Protein AF-A0A8S3QQX6-F1 (afdb_monomer_lite)

pLDDT: mean 77.93, std 17.09, range [37.47, 98.0]

Secondary structure (DSSP, 8-state):
-HHHHHHHHHHHHHHHHHHHHHHHHHHHHHHHHHHHHHHHHHHHHHHHHHHHHHHHHHHHHHHHS-HHHHHHHHHHHHHHHHHHHHHHTT----HHHHHHHHHHHHHHHHHHHHHHHHHHHHHHHHHTT---PPPSSHHHHHHHHHHHHHHTTS-HHHHHHHHHHHHS--TT-HHHHHHHHHT---HHHHHHHHHHHHHHHHHHHHHHHHHHHHHSTTSTT----TT--HHHHHHGGGS--TTHHHHHHHHHHHHHHHH-TTS-HHHHHHHHHHHHHS-GGG---------TT-EEEEEETTEEEEEEEEEEEETTEEEEEEPEEPSSSTTEEE--SS--EEEEEGGGEEEE----EE-STTS-EEE----

Structure (mmCIF, N/CA/C/O backbone):
data_AF-A0A8S3QQX6-F1
#
_entry.id   AF-A0A8S3QQX6-F1
#
loop_
_atom_site.group_PDB
_atom_site.id
_atom_site.type_symbol
_atom_site.label_atom_id
_atom_site.label_alt_id
_atom_site.label_comp_id
_atom_site.label_asym_id
_atom_site.label_entity_id
_atom_site.label_seq_id
_atom_site.pdbx_PDB_ins_code
_atom_site.Cartn_x
_atom_site.Cartn_y
_atom_site.Cartn_z
_atom_site.occupancy
_atom_site.B_iso_or_equiv
_atom_site.auth_seq_id
_atom_site.auth_comp_id
_atom_site.auth_asym_id
_atom_site.auth_atom_id
_atom_site.pdbx_PDB_model_num
ATOM 1 N N . MET A 1 1 ? 40.130 -27.602 -65.485 1.00 66.94 1 MET A N 1
ATOM 2 C CA . MET A 1 1 ? 39.856 -28.419 -64.279 1.00 66.94 1 MET A CA 1
ATOM 3 C C . MET A 1 1 ? 39.619 -27.567 -63.025 1.00 66.94 1 MET A C 1
ATOM 5 O O . MET A 1 1 ? 39.097 -28.090 -62.047 1.00 66.94 1 MET A O 1
ATOM 9 N N . ASP A 1 2 ? 39.895 -26.259 -63.052 1.00 82.50 2 ASP A N 1
ATOM 10 C CA . ASP A 1 2 ? 39.912 -25.410 -61.847 1.00 82.50 2 ASP A CA 1
ATOM 11 C C . ASP A 1 2 ? 38.542 -25.137 -61.206 1.00 82.50 2 ASP A C 1
ATOM 13 O O . ASP A 1 2 ? 38.435 -25.141 -59.982 1.00 82.50 2 ASP A O 1
ATOM 17 N N . LYS A 1 3 ? 37.458 -25.053 -61.994 1.00 88.31 3 LYS A N 1
ATOM 18 C CA . LYS A 1 3 ? 36.091 -24.850 -61.462 1.00 88.31 3 LYS A CA 1
ATOM 19 C C . LYS A 1 3 ? 35.611 -25.956 -60.508 1.00 88.31 3 LYS A C 1
ATOM 21 O O . LYS A 1 3 ? 34.763 -25.704 -59.657 1.00 88.31 3 LYS A O 1
ATOM 26 N N . LYS A 1 4 ? 36.112 -27.192 -60.642 1.00 90.25 4 LYS A N 1
ATOM 27 C CA . LYS A 1 4 ? 35.716 -28.308 -59.759 1.00 90.25 4 LYS A CA 1
ATOM 28 C C . LYS A 1 4 ? 36.396 -28.201 -58.389 1.00 90.25 4 LYS A C 1
ATOM 30 O O . LYS A 1 4 ? 35.753 -28.444 -57.374 1.00 90.25 4 LYS A O 1
ATOM 35 N N . LYS A 1 5 ? 37.657 -27.757 -58.374 1.00 91.56 5 LYS A N 1
ATOM 36 C CA . LYS A 1 5 ? 38.467 -27.563 -57.163 1.00 91.56 5 LYS A CA 1
ATOM 37 C C . LYS A 1 5 ? 37.987 -26.366 -56.333 1.00 91.56 5 LYS A C 1
ATOM 39 O O . LYS A 1 5 ? 38.051 -26.395 -55.109 1.00 91.56 5 LYS A O 1
ATOM 44 N N . GLU A 1 6 ? 37.466 -25.332 -56.990 1.00 91.62 6 GLU A N 1
ATOM 45 C CA . GLU A 1 6 ? 36.859 -24.171 -56.328 1.00 91.62 6 GLU A CA 1
ATOM 46 C C . GLU A 1 6 ? 35.530 -24.525 -55.639 1.00 91.62 6 GLU A C 1
ATOM 48 O O . GLU A 1 6 ? 35.340 -24.198 -54.469 1.00 91.62 6 GLU A O 1
ATOM 53 N N . ARG A 1 7 ? 34.670 -25.314 -56.303 1.00 91.62 7 ARG A N 1
ATOM 54 C CA . ARG A 1 7 ? 33.419 -25.825 -55.712 1.00 91.62 7 ARG A CA 1
ATOM 55 C C . ARG A 1 7 ? 33.637 -26.745 -54.508 1.00 91.62 7 ARG A C 1
ATOM 57 O O . ARG A 1 7 ? 32.820 -26.749 -53.593 1.00 91.62 7 ARG A O 1
ATOM 64 N N . GLU A 1 8 ? 34.705 -27.541 -54.492 1.00 93.44 8 GLU A N 1
ATOM 65 C CA . GLU A 1 8 ? 35.043 -28.371 -53.325 1.00 93.44 8 GLU A CA 1
ATOM 66 C C . GLU A 1 8 ? 35.494 -27.523 -52.131 1.00 93.44 8 GLU A C 1
ATOM 68 O O . GLU A 1 8 ? 35.025 -27.756 -51.018 1.00 93.44 8 GLU A O 1
ATOM 73 N N . ARG A 1 9 ? 36.309 -26.485 -52.365 1.00 91.88 9 ARG A N 1
ATOM 74 C CA . ARG A 1 9 ? 36.731 -25.542 -51.314 1.00 91.88 9 ARG A CA 1
ATOM 75 C C . ARG A 1 9 ? 35.562 -24.764 -50.714 1.00 91.88 9 ARG A C 1
ATOM 77 O O . ARG A 1 9 ? 35.560 -24.485 -49.520 1.00 91.88 9 ARG A O 1
ATOM 84 N N . GLU A 1 10 ? 34.573 -24.404 -51.525 1.00 94.56 10 GLU A N 1
ATOM 85 C CA . GLU A 1 10 ? 33.381 -23.696 -51.051 1.00 94.56 10 GLU A CA 1
ATOM 86 C C . GLU A 1 10 ? 32.506 -24.590 -50.158 1.00 94.56 10 GLU A C 1
ATOM 88 O O . GLU A 1 10 ? 32.116 -24.174 -49.068 1.00 94.56 10 GLU A O 1
ATOM 93 N N . ARG A 1 11 ? 32.313 -25.859 -50.547 1.00 92.81 11 ARG A N 1
ATOM 94 C CA . ARG A 1 11 ? 31.603 -26.860 -49.728 1.00 92.81 11 ARG A CA 1
ATOM 95 C C . ARG A 1 11 ? 32.309 -27.162 -48.408 1.00 92.81 11 ARG A C 1
ATOM 97 O O . ARG A 1 11 ? 31.651 -27.432 -47.408 1.00 92.81 11 ARG A O 1
ATOM 104 N N . GLU A 1 12 ? 33.637 -27.149 -48.394 1.00 95.12 12 GLU A N 1
ATOM 105 C CA . GLU A 1 12 ? 34.415 -27.371 -47.173 1.00 95.12 12 GLU A CA 1
ATOM 106 C C . GLU A 1 12 ? 34.266 -26.200 -46.191 1.00 95.12 12 GLU A C 1
ATOM 108 O O . GLU A 1 12 ? 33.992 -26.423 -45.012 1.00 95.12 12 GLU A O 1
ATOM 113 N N . ARG A 1 13 ? 34.302 -24.956 -46.694 1.00 92.56 13 ARG A N 1
ATOM 114 C CA . ARG A 1 13 ? 34.027 -23.747 -45.895 1.00 92.56 13 ARG A CA 1
ATOM 115 C C . ARG A 1 13 ? 32.604 -23.713 -45.346 1.00 92.56 13 ARG A C 1
ATOM 117 O O . ARG A 1 13 ? 32.386 -23.243 -44.233 1.00 92.56 13 ARG A O 1
ATOM 124 N N . GLU A 1 14 ? 31.627 -24.187 -46.113 1.00 95.69 14 GLU A N 1
ATOM 125 C CA . GLU A 1 14 ? 30.233 -24.239 -45.668 1.00 95.69 14 GLU A CA 1
ATOM 126 C C . GLU A 1 14 ? 30.041 -25.253 -44.530 1.00 95.69 14 GLU A C 1
ATOM 128 O O . GLU A 1 14 ? 29.444 -24.918 -43.507 1.00 95.69 14 GLU A O 1
ATOM 133 N N . ARG A 1 15 ? 30.661 -26.438 -44.637 1.00 93.31 15 ARG A N 1
ATOM 134 C CA . ARG A 1 15 ? 30.684 -27.443 -43.557 1.00 93.31 15 ARG A CA 1
ATOM 135 C C . ARG A 1 15 ? 31.392 -26.943 -42.300 1.00 93.31 15 ARG A C 1
ATOM 137 O O . ARG A 1 15 ? 30.994 -27.295 -41.192 1.00 93.31 15 ARG A O 1
ATOM 144 N N . GLU A 1 16 ? 32.448 -26.150 -42.450 1.00 95.62 16 GLU A N 1
ATOM 145 C CA . GLU A 1 16 ? 33.164 -25.569 -41.314 1.00 95.62 16 GLU A CA 1
ATOM 146 C C . GLU A 1 16 ? 32.305 -24.529 -40.579 1.00 95.62 16 GLU A C 1
ATOM 148 O O . GLU A 1 16 ? 32.177 -24.598 -39.356 1.00 95.62 16 GLU A O 1
ATOM 153 N N . ARG A 1 17 ? 31.606 -23.659 -41.323 1.00 93.19 17 ARG A N 1
ATOM 154 C CA . ARG A 1 17 ? 30.635 -22.702 -40.758 1.00 93.19 17 ARG A CA 1
ATOM 155 C C . ARG A 1 17 ? 29.462 -23.392 -40.066 1.00 93.19 17 ARG A C 1
ATOM 157 O O . ARG A 1 17 ? 28.972 -22.901 -39.053 1.00 93.19 17 ARG A O 1
ATOM 164 N N . GLU A 1 18 ? 28.988 -24.512 -40.605 1.00 96.25 18 GLU A N 1
ATOM 165 C CA . GLU A 1 18 ? 27.893 -25.274 -40.001 1.00 96.25 18 GLU A CA 1
ATOM 166 C C . GLU A 1 18 ? 28.316 -25.905 -38.665 1.00 96.25 18 GLU A C 1
ATOM 168 O O . GLU A 1 18 ? 27.610 -25.754 -37.668 1.00 96.25 18 GLU A O 1
ATOM 173 N N . ARG A 1 19 ? 29.523 -26.488 -38.605 1.00 93.94 19 ARG A N 1
ATOM 174 C CA . ARG A 1 19 ? 30.115 -27.002 -37.355 1.00 93.94 19 ARG A CA 1
ATOM 175 C C . ARG A 1 19 ? 30.343 -25.906 -36.317 1.00 93.94 19 ARG A C 1
ATOM 177 O O . ARG A 1 19 ? 30.205 -26.156 -35.122 1.00 93.94 19 ARG A O 1
ATOM 184 N N . GLU A 1 20 ? 30.710 -24.703 -36.746 1.00 96.44 20 GLU A N 1
ATOM 185 C CA . GLU A 1 20 ? 30.904 -23.568 -35.842 1.00 96.44 20 GLU A CA 1
ATOM 186 C C . GLU A 1 20 ? 29.576 -23.095 -35.233 1.00 96.44 20 GLU A C 1
ATOM 188 O O . GLU A 1 20 ? 29.482 -22.947 -34.014 1.00 96.44 20 GLU A O 1
ATOM 193 N N . ARG A 1 21 ? 28.517 -22.987 -36.049 1.00 93.81 21 ARG A N 1
ATOM 194 C CA . ARG A 1 21 ? 27.156 -22.674 -35.573 1.00 93.81 21 ARG A CA 1
ATOM 195 C C . ARG A 1 21 ? 26.612 -23.733 -34.618 1.00 93.81 21 ARG A C 1
ATOM 197 O O . ARG A 1 21 ? 25.901 -23.401 -33.672 1.00 93.81 21 ARG A O 1
ATOM 204 N N . GLU A 1 22 ? 26.920 -25.005 -34.854 1.00 96.81 22 GLU A N 1
ATOM 205 C CA . GLU A 1 22 ? 26.487 -26.095 -33.976 1.00 96.81 22 GLU A CA 1
ATOM 206 C C . GLU A 1 22 ? 27.173 -26.022 -32.603 1.00 96.81 22 GLU A C 1
ATOM 208 O O . GLU A 1 22 ? 26.495 -26.087 -31.576 1.00 96.81 22 GLU A O 1
ATOM 213 N N . ARG A 1 23 ? 28.487 -25.749 -32.573 1.00 94.38 23 ARG A N 1
ATOM 214 C CA . ARG A 1 23 ? 29.240 -25.509 -31.327 1.00 94.38 23 ARG A CA 1
ATOM 215 C C . ARG A 1 23 ? 28.740 -24.283 -30.565 1.00 94.38 23 ARG A C 1
ATOM 217 O O . ARG A 1 23 ? 28.751 -24.278 -29.337 1.00 94.38 23 ARG A O 1
ATOM 224 N N . GLU A 1 24 ? 28.323 -23.235 -31.269 1.00 96.81 24 GLU A N 1
ATOM 225 C CA . GLU A 1 24 ? 27.783 -22.030 -30.639 1.00 96.81 24 GLU A CA 1
ATOM 226 C C . GLU A 1 24 ? 26.423 -22.296 -29.975 1.00 96.81 24 GLU A C 1
ATOM 228 O O . GLU A 1 24 ? 26.236 -21.949 -28.808 1.00 96.81 24 GLU A O 1
ATOM 233 N N . ARG A 1 25 ? 25.525 -23.024 -30.656 1.00 94.25 25 ARG A N 1
ATOM 234 C CA . ARG A 1 25 ? 24.239 -23.468 -30.084 1.00 94.25 25 ARG A CA 1
ATOM 235 C C . ARG A 1 25 ? 24.420 -24.380 -28.873 1.00 94.25 25 ARG A C 1
ATOM 237 O O . ARG A 1 25 ? 23.628 -24.325 -27.935 1.00 94.25 25 ARG A O 1
ATOM 244 N N . GLU A 1 26 ? 25.441 -25.232 -28.880 1.00 96.88 26 GLU A N 1
ATOM 245 C CA . GLU A 1 26 ? 25.736 -26.113 -27.749 1.00 96.88 26 GLU A CA 1
ATOM 246 C C . GLU A 1 26 ? 26.207 -25.319 -26.519 1.00 96.88 26 GLU A C 1
ATOM 248 O O . GLU A 1 26 ? 25.689 -25.529 -25.421 1.00 96.88 26 GLU A O 1
ATOM 253 N N . ARG A 1 27 ? 27.081 -24.320 -26.715 1.00 94.44 27 ARG A N 1
ATOM 254 C CA . ARG A 1 27 ? 27.507 -23.391 -25.650 1.00 94.44 27 ARG A CA 1
ATOM 255 C C . ARG A 1 27 ? 26.351 -22.563 -25.093 1.00 94.44 27 ARG A C 1
ATOM 257 O O . ARG A 1 27 ? 26.332 -22.261 -23.902 1.00 94.44 27 ARG A O 1
ATOM 264 N N . GLU A 1 28 ? 25.397 -22.171 -25.932 1.00 96.88 28 GLU A N 1
ATOM 265 C CA . GLU A 1 28 ? 24.220 -21.419 -25.493 1.00 96.88 28 GLU A CA 1
ATOM 266 C C . GLU A 1 28 ? 23.296 -22.275 -24.613 1.00 96.88 28 GLU A C 1
ATOM 268 O O . GLU A 1 28 ? 22.929 -21.850 -23.516 1.00 96.88 28 GLU A O 1
ATOM 273 N N . ARG A 1 29 ? 23.036 -23.528 -25.014 1.00 94.56 29 ARG A N 1
ATOM 274 C CA . ARG A 1 29 ? 22.276 -24.498 -24.201 1.00 94.56 29 ARG A CA 1
ATOM 275 C C . ARG A 1 29 ? 22.951 -24.800 -22.864 1.00 94.56 29 ARG A C 1
ATOM 277 O O . ARG A 1 29 ? 22.269 -25.005 -21.861 1.00 94.56 29 ARG A O 1
ATOM 284 N N . GLU A 1 30 ? 24.281 -24.844 -22.831 1.00 97.06 30 GLU A N 1
ATOM 285 C CA . GLU A 1 30 ? 25.031 -25.052 -21.591 1.00 97.06 30 GLU A CA 1
ATOM 286 C C . GLU A 1 30 ? 24.880 -23.858 -20.632 1.00 97.06 30 GLU A C 1
ATOM 288 O O . GLU A 1 30 ? 24.595 -24.052 -19.449 1.00 97.06 30 GLU A O 1
ATOM 293 N N . ARG A 1 31 ? 24.939 -22.622 -21.153 1.00 94.88 31 ARG A N 1
ATOM 294 C CA . ARG A 1 31 ? 24.691 -21.395 -20.370 1.00 94.88 31 ARG A CA 1
ATOM 295 C C . ARG A 1 31 ? 23.264 -21.315 -19.829 1.00 94.88 31 ARG A C 1
ATOM 297 O O . ARG A 1 31 ? 23.070 -20.833 -18.714 1.00 94.88 31 ARG A O 1
ATOM 304 N N . GLU A 1 32 ? 22.265 -21.761 -20.589 1.00 96.56 32 GLU A N 1
ATOM 305 C CA . GLU A 1 32 ? 20.878 -21.816 -20.107 1.00 96.56 32 GLU A CA 1
ATOM 306 C C . GLU A 1 32 ? 20.710 -22.821 -18.964 1.00 96.56 32 GLU A C 1
ATOM 308 O O . GLU A 1 32 ? 20.153 -22.469 -17.923 1.00 96.56 32 GLU A O 1
ATOM 313 N N . ARG A 1 33 ? 21.272 -24.031 -19.096 1.00 95.44 33 ARG A N 1
ATOM 314 C CA . ARG A 1 33 ? 21.245 -25.048 -18.027 1.00 95.44 33 ARG A CA 1
ATOM 315 C C . ARG A 1 33 ? 21.938 -24.570 -16.753 1.00 95.44 33 ARG A C 1
ATOM 317 O O . ARG A 1 33 ? 21.484 -24.873 -15.649 1.00 95.44 33 ARG A O 1
ATOM 324 N N . GLU A 1 34 ? 23.031 -23.820 -16.886 1.00 97.00 34 GLU A N 1
ATOM 325 C CA . GLU A 1 34 ? 23.736 -23.243 -15.739 1.00 97.00 34 GLU A CA 1
ATOM 326 C C . GLU A 1 34 ? 22.898 -22.163 -15.033 1.00 97.00 34 GLU A C 1
ATOM 328 O O . GLU A 1 34 ? 22.808 -22.160 -13.801 1.00 97.00 34 GLU A O 1
ATOM 333 N N . LYS A 1 35 ? 22.219 -21.289 -15.793 1.00 95.31 35 LYS A N 1
ATOM 334 C CA . LYS A 1 35 ? 21.292 -20.288 -15.237 1.00 95.31 35 LYS A CA 1
ATOM 335 C C . LYS A 1 35 ? 20.126 -20.943 -14.498 1.00 95.31 35 LYS A C 1
ATOM 337 O O . LYS A 1 35 ? 19.858 -20.562 -13.360 1.00 95.31 35 LYS A O 1
ATOM 342 N N . GLU A 1 36 ? 19.500 -21.955 -15.096 1.00 96.88 36 GLU A N 1
ATOM 343 C CA . GLU A 1 36 ? 18.383 -22.689 -14.487 1.00 96.88 36 GLU A CA 1
ATOM 344 C C . GLU A 1 36 ? 18.812 -23.385 -13.184 1.00 96.88 36 GLU A C 1
ATOM 346 O O . GLU A 1 36 ? 18.120 -23.314 -12.166 1.00 96.88 36 GLU A O 1
ATOM 351 N N . LYS A 1 37 ? 19.996 -24.015 -13.171 1.00 96.62 37 LYS A N 1
ATOM 352 C CA . LYS A 1 37 ? 20.538 -24.653 -11.963 1.00 96.62 37 LYS A CA 1
ATOM 353 C C . LYS A 1 37 ? 20.773 -23.636 -10.843 1.00 96.62 37 LYS A C 1
ATOM 355 O O . LYS A 1 37 ? 20.417 -23.910 -9.698 1.00 96.62 37 LYS A O 1
ATOM 360 N N . LYS A 1 38 ? 21.325 -22.464 -11.172 1.00 96.19 38 LYS A N 1
ATOM 361 C CA . LYS A 1 38 ? 21.572 -21.379 -10.210 1.00 96.19 38 LYS A CA 1
ATOM 362 C C . LYS A 1 38 ? 20.276 -20.775 -9.666 1.00 96.19 38 LYS A C 1
ATOM 364 O O . LYS A 1 38 ? 20.220 -20.388 -8.502 1.00 96.19 38 LYS A O 1
ATOM 369 N N . GLU A 1 39 ? 19.237 -20.690 -10.489 1.00 95.25 39 GLU A N 1
ATOM 370 C CA . GLU A 1 39 ? 17.924 -20.199 -10.068 1.00 95.25 39 GLU A CA 1
ATOM 371 C C . GLU A 1 39 ? 17.230 -21.175 -9.111 1.00 95.25 39 GLU A C 1
ATOM 373 O O . GLU A 1 39 ? 16.802 -20.762 -8.032 1.00 95.25 39 GLU A O 1
ATOM 378 N N . ARG A 1 40 ? 17.247 -22.478 -9.421 1.00 95.00 40 ARG A N 1
ATOM 379 C CA . ARG A 1 40 ? 16.744 -23.526 -8.514 1.00 95.00 40 ARG A CA 1
ATOM 380 C C . ARG A 1 40 ? 17.489 -23.575 -7.184 1.00 95.00 40 ARG A C 1
ATOM 382 O O . ARG A 1 40 ? 16.896 -23.868 -6.150 1.00 95.00 40 ARG A O 1
ATOM 389 N N . GLU A 1 41 ? 18.795 -23.321 -7.189 1.00 95.94 41 GLU A N 1
ATOM 390 C CA . GLU A 1 41 ? 19.587 -23.294 -5.957 1.00 95.94 41 GLU A CA 1
ATOM 391 C C . GLU A 1 41 ? 19.204 -22.107 -5.062 1.00 95.94 41 GLU A C 1
ATOM 393 O O . GLU A 1 41 ? 18.984 -22.297 -3.866 1.00 95.94 41 GLU A O 1
ATOM 398 N N . ARG A 1 42 ? 18.995 -20.920 -5.650 1.00 92.62 42 ARG A N 1
ATOM 399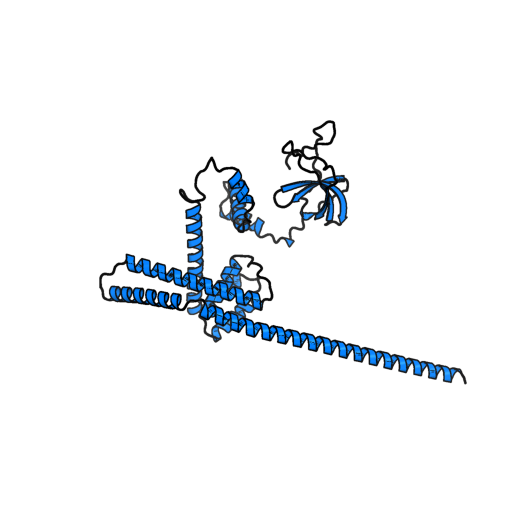 C CA . ARG A 1 42 ? 18.470 -19.742 -4.935 1.00 92.62 42 ARG A CA 1
ATOM 400 C C . ARG A 1 42 ? 17.064 -19.966 -4.390 1.00 92.62 42 ARG A C 1
ATOM 402 O O . ARG A 1 42 ? 16.739 -19.480 -3.314 1.00 92.62 42 ARG A O 1
ATOM 409 N N . GLU A 1 43 ? 16.216 -20.677 -5.124 1.00 92.25 43 GLU A N 1
ATOM 410 C CA . GLU A 1 43 ? 14.864 -20.999 -4.669 1.00 92.25 43 GLU A CA 1
ATOM 411 C C . GLU A 1 43 ? 14.884 -21.919 -3.440 1.00 92.25 43 GLU A C 1
ATOM 413 O O . GLU A 1 43 ? 14.233 -21.618 -2.441 1.00 92.25 43 GLU A O 1
ATOM 418 N N . ARG A 1 44 ? 15.722 -22.964 -3.458 1.00 92.88 44 ARG A N 1
ATOM 419 C CA . ARG A 1 44 ? 15.933 -23.845 -2.295 1.00 92.88 44 ARG A CA 1
ATOM 420 C C . ARG A 1 44 ? 16.517 -23.105 -1.094 1.00 92.88 44 ARG A C 1
ATOM 422 O O . ARG A 1 44 ? 16.207 -23.447 0.044 1.00 92.88 44 ARG A O 1
ATOM 429 N N . GLU A 1 45 ? 17.379 -22.119 -1.323 1.00 92.62 45 GLU A N 1
ATOM 430 C CA . GLU A 1 45 ? 17.926 -21.280 -0.255 1.00 92.62 45 GLU A CA 1
ATOM 431 C C . GLU A 1 45 ? 16.826 -20.437 0.406 1.00 92.62 45 GLU A C 1
ATOM 433 O O . GLU A 1 45 ? 16.670 -20.497 1.625 1.00 92.62 45 GLU A O 1
ATOM 438 N N . ARG A 1 46 ? 15.969 -19.778 -0.389 1.00 87.12 46 ARG A N 1
ATOM 439 C CA . ARG A 1 46 ? 14.790 -19.057 0.126 1.00 87.12 46 ARG A CA 1
ATOM 440 C C . ARG A 1 46 ? 13.832 -19.979 0.877 1.00 87.12 46 ARG A C 1
ATOM 442 O O . ARG A 1 46 ? 13.247 -19.575 1.875 1.00 87.12 46 ARG A O 1
ATOM 449 N N . GLU A 1 47 ? 13.643 -21.210 0.409 1.00 86.94 47 GLU A N 1
ATOM 450 C CA . GLU A 1 47 ? 12.789 -22.190 1.086 1.00 86.94 47 GLU A CA 1
ATOM 451 C C . GLU A 1 47 ? 13.354 -22.573 2.463 1.00 86.94 47 GLU A C 1
ATOM 453 O O . GLU A 1 47 ? 12.625 -22.581 3.457 1.00 86.94 47 GLU A O 1
ATOM 458 N N . ARG A 1 48 ? 14.672 -22.791 2.564 1.00 91.12 48 ARG A N 1
ATOM 459 C CA . ARG A 1 48 ? 15.344 -23.024 3.854 1.00 91.12 48 ARG A CA 1
ATOM 460 C C . ARG A 1 48 ? 15.203 -21.828 4.793 1.00 91.12 48 ARG A C 1
ATOM 462 O O . ARG A 1 48 ? 14.932 -22.025 5.978 1.00 91.12 48 ARG A O 1
ATOM 469 N N . GLU A 1 49 ? 15.347 -20.609 4.280 1.00 85.62 49 GLU A N 1
ATOM 470 C CA . GLU A 1 49 ? 15.135 -19.386 5.061 1.00 85.62 49 GLU A CA 1
ATOM 471 C C . GLU A 1 49 ? 13.696 -19.286 5.586 1.00 85.62 49 GLU A C 1
ATOM 473 O O . GLU A 1 49 ? 13.506 -19.018 6.775 1.00 85.62 49 GLU A O 1
ATOM 478 N N . ARG A 1 50 ? 12.684 -19.593 4.757 1.00 83.62 50 ARG A N 1
ATOM 479 C CA . ARG A 1 50 ? 11.272 -19.633 5.185 1.00 83.62 50 ARG A CA 1
ATOM 480 C C . ARG A 1 50 ? 11.046 -20.632 6.317 1.00 83.62 50 ARG A C 1
ATOM 482 O O . ARG A 1 50 ? 10.385 -20.295 7.297 1.00 83.62 50 ARG A O 1
ATOM 489 N N . VAL A 1 51 ? 11.623 -21.833 6.228 1.00 86.19 51 VAL A N 1
ATOM 490 C CA . VAL A 1 51 ? 11.493 -22.865 7.274 1.00 86.19 51 VAL A CA 1
ATOM 491 C C . VAL A 1 51 ? 12.114 -22.404 8.596 1.00 86.19 51 VAL A C 1
ATOM 493 O O . VAL A 1 51 ? 11.502 -22.560 9.658 1.00 86.19 51 VAL A O 1
ATOM 496 N N . ILE A 1 52 ? 13.309 -21.803 8.552 1.00 88.38 52 ILE A N 1
ATOM 497 C CA . ILE A 1 52 ? 13.976 -21.267 9.748 1.00 88.38 52 ILE A CA 1
ATOM 498 C C . ILE A 1 52 ? 13.130 -20.153 10.369 1.00 88.38 52 ILE A C 1
ATOM 500 O O . ILE A 1 52 ? 12.903 -20.159 11.583 1.00 88.38 52 ILE A O 1
ATOM 504 N N . TYR A 1 53 ? 12.621 -19.235 9.544 1.00 77.31 53 TYR A N 1
ATOM 505 C CA . TYR A 1 53 ? 11.816 -18.115 10.015 1.00 77.31 53 TYR A CA 1
ATOM 506 C C . TYR A 1 53 ? 10.492 -18.578 10.627 1.00 77.31 53 TYR A C 1
ATOM 508 O O . TYR A 1 53 ? 10.155 -18.152 11.728 1.00 77.31 53 TYR A O 1
ATOM 516 N N . HIS A 1 54 ? 9.784 -19.516 9.991 1.00 79.12 54 HIS A N 1
ATOM 517 C CA . HIS A 1 54 ? 8.545 -20.087 10.524 1.00 79.12 54 HIS A CA 1
ATOM 518 C C . HIS A 1 54 ? 8.771 -20.772 11.884 1.00 79.12 54 HIS A C 1
ATOM 520 O O . HIS A 1 54 ? 7.995 -20.585 12.823 1.00 79.12 54 HIS A O 1
ATOM 526 N N . SER A 1 55 ? 9.877 -21.509 12.039 1.00 81.81 55 SER A N 1
ATOM 527 C CA . SER A 1 55 ? 10.265 -22.111 13.323 1.00 81.81 55 SER A CA 1
ATOM 528 C C . SER A 1 55 ? 10.545 -21.056 14.405 1.00 81.81 55 SER A C 1
ATOM 530 O O . SER A 1 55 ? 10.114 -21.218 15.549 1.00 81.81 55 SER A O 1
ATOM 532 N N . LEU A 1 56 ? 11.261 -19.974 14.077 1.00 78.31 56 LEU A N 1
ATOM 533 C CA . LEU A 1 56 ? 11.566 -18.898 15.030 1.00 78.31 56 LEU A CA 1
ATOM 534 C C . LEU A 1 56 ? 10.320 -18.094 15.407 1.00 78.31 56 LEU A C 1
ATOM 536 O O . LEU A 1 56 ? 10.091 -17.864 16.592 1.00 78.31 56 LEU A O 1
ATOM 540 N N . ALA A 1 57 ? 9.491 -17.745 14.425 1.00 70.81 57 ALA A N 1
ATOM 541 C CA . ALA A 1 57 ? 8.208 -17.084 14.611 1.00 70.81 57 ALA A CA 1
ATOM 542 C C . ALA A 1 57 ? 7.298 -17.913 15.534 1.00 70.81 57 ALA A C 1
ATOM 544 O O . ALA A 1 57 ? 6.859 -17.429 16.574 1.00 70.81 57 ALA A O 1
ATOM 545 N N . SER A 1 58 ? 7.111 -19.204 15.239 1.00 73.31 58 SER A N 1
ATOM 546 C CA . SER A 1 58 ? 6.319 -20.121 16.071 1.00 73.31 58 SER A CA 1
ATOM 547 C C . SER A 1 58 ? 6.840 -20.217 17.516 1.00 73.31 58 SER A C 1
ATOM 549 O O . SER A 1 58 ? 6.065 -20.182 18.479 1.00 73.31 58 SER A O 1
ATOM 551 N N . LYS A 1 59 ? 8.168 -20.261 17.696 1.00 72.56 59 LYS A N 1
ATOM 552 C CA . LYS A 1 59 ? 8.792 -20.231 19.027 1.00 72.56 59 LYS A CA 1
ATOM 553 C C . LYS A 1 59 ? 8.581 -18.898 19.735 1.00 72.56 59 LYS A C 1
ATOM 555 O O . LYS A 1 59 ? 8.298 -18.920 20.928 1.00 72.56 59 LYS A O 1
ATOM 560 N N . MET A 1 60 ? 8.6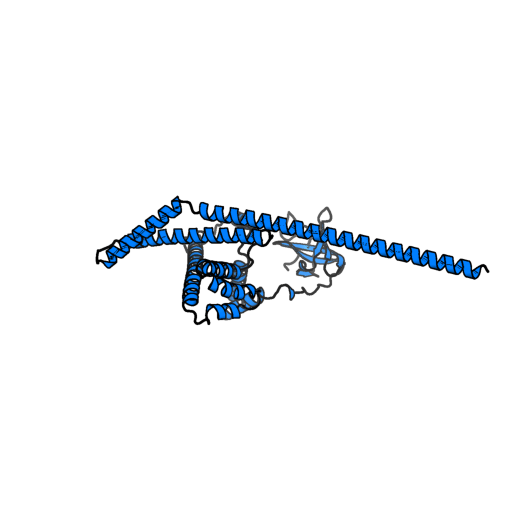72 -17.761 19.044 1.00 67.81 60 MET A N 1
ATOM 561 C CA . MET A 1 60 ? 8.405 -16.447 19.637 1.00 67.81 60 MET A CA 1
ATOM 562 C C . MET A 1 60 ? 6.951 -16.340 20.106 1.00 67.81 60 MET A C 1
ATOM 564 O O . MET A 1 60 ? 6.736 -16.051 21.276 1.00 67.81 60 MET A O 1
ATOM 568 N N . TYR A 1 61 ? 5.959 -16.695 19.284 1.00 57.88 61 TYR A N 1
ATOM 569 C CA . TYR A 1 61 ? 4.542 -16.552 19.661 1.00 57.88 61 TYR A CA 1
ATOM 570 C C . TYR A 1 61 ? 4.106 -17.464 20.806 1.00 57.88 61 TYR A C 1
ATOM 572 O O . TYR A 1 61 ? 3.290 -17.077 21.641 1.00 57.88 61 TYR A O 1
ATOM 580 N N . THR A 1 62 ? 4.679 -18.664 20.898 1.00 58.22 62 THR A N 1
ATOM 581 C CA . THR A 1 62 ? 4.405 -19.574 22.022 1.00 58.22 62 THR A CA 1
ATOM 582 C C . THR A 1 62 ? 5.148 -19.189 23.303 1.00 58.22 62 THR A C 1
ATOM 584 O O . THR A 1 62 ? 4.760 -19.637 24.385 1.00 58.22 62 THR A O 1
ATOM 587 N N . THR A 1 63 ? 6.189 -18.351 23.215 1.00 57.88 63 THR A N 1
ATOM 588 C CA . THR A 1 63 ? 6.975 -17.902 24.376 1.00 57.88 63 THR A CA 1
ATOM 589 C C . THR A 1 63 ? 6.638 -16.490 24.855 1.00 57.88 63 THR A C 1
ATOM 591 O O . THR A 1 63 ? 6.872 -16.210 26.033 1.00 57.88 63 THR A O 1
ATOM 594 N N . THR A 1 64 ? 6.052 -15.627 24.016 1.00 55.88 64 THR A N 1
ATOM 595 C CA . THR A 1 64 ? 5.727 -14.235 24.376 1.00 55.88 64 THR A CA 1
ATOM 596 C C . THR A 1 64 ? 4.414 -14.066 25.124 1.00 55.88 64 THR A C 1
ATOM 598 O O . THR A 1 64 ? 4.338 -13.143 25.934 1.00 55.88 64 THR A O 1
ATOM 601 N N . TRP A 1 65 ? 3.434 -14.975 24.982 1.00 64.25 65 TRP A N 1
ATOM 602 C CA . TRP A 1 65 ? 2.340 -15.023 25.956 1.00 64.25 65 TRP A CA 1
ATOM 603 C C . TRP A 1 65 ? 2.923 -15.525 27.270 1.00 64.25 65 TRP A C 1
ATOM 605 O O . TRP A 1 65 ? 3.079 -16.733 27.492 1.00 64.25 65 TRP A O 1
ATOM 615 N N . SER A 1 66 ? 3.368 -14.571 28.091 1.00 71.25 66 SER A N 1
ATOM 616 C CA . SER A 1 66 ? 4.235 -14.861 29.219 1.00 71.25 66 SER A CA 1
ATOM 617 C C . SER A 1 66 ? 3.586 -15.949 30.071 1.00 71.25 66 SER A C 1
ATOM 619 O O . SER A 1 66 ? 2.371 -15.961 30.298 1.00 71.25 66 SER A O 1
ATOM 621 N N . LYS A 1 67 ? 4.385 -16.895 30.575 1.00 78.06 67 LYS A N 1
ATOM 622 C CA . LYS A 1 67 ? 3.892 -17.921 31.514 1.00 78.06 67 LYS A CA 1
ATOM 623 C C . LYS A 1 67 ? 3.072 -17.295 32.658 1.00 78.06 67 LYS A C 1
ATOM 625 O O . LYS A 1 67 ? 2.199 -17.953 33.222 1.00 78.06 67 LYS A O 1
ATOM 630 N N . GLN A 1 68 ? 3.337 -16.025 32.966 1.00 79.62 68 GLN A N 1
ATOM 631 C CA . GLN A 1 68 ? 2.622 -15.197 33.924 1.00 79.62 68 GLN A CA 1
ATOM 632 C C . GLN A 1 68 ? 1.223 -14.779 33.437 1.00 79.62 68 GLN A C 1
ATOM 634 O O . GLN A 1 68 ? 0.261 -15.015 34.163 1.00 79.62 68 GLN A O 1
ATOM 639 N N . ASN A 1 69 ? 1.070 -14.306 32.196 1.00 85.44 69 ASN A N 1
ATOM 640 C CA . ASN A 1 69 ? -0.236 -14.003 31.589 1.00 85.44 69 ASN A CA 1
ATOM 641 C C . ASN A 1 69 ? -1.116 -15.257 31.499 1.00 85.44 69 ASN A C 1
ATOM 643 O O . ASN A 1 69 ? -2.304 -15.215 31.820 1.00 85.44 69 ASN A O 1
ATOM 647 N N . LYS A 1 70 ? -0.512 -16.412 31.181 1.00 87.62 70 LYS A N 1
ATOM 648 C CA . LYS A 1 70 ? -1.208 -17.709 31.209 1.00 87.62 70 LYS A CA 1
ATOM 649 C C . LYS A 1 70 ? -1.740 -18.075 32.581 1.00 87.62 70 LYS A C 1
ATOM 651 O O . LYS A 1 70 ? -2.862 -18.567 32.714 1.00 87.62 70 LYS A O 1
ATOM 656 N N . LYS A 1 71 ? -0.919 -17.860 33.604 1.00 92.00 71 LYS A N 1
ATOM 657 C CA . LYS A 1 71 ? -1.272 -18.157 34.988 1.00 92.00 71 LYS A CA 1
ATOM 658 C C . LYS A 1 71 ? -2.410 -17.257 35.474 1.00 92.00 71 LYS A C 1
ATOM 660 O O . LYS A 1 71 ? -3.346 -17.780 36.078 1.00 92.00 71 LYS A O 1
ATOM 665 N N . GLU A 1 72 ? -2.353 -15.960 35.179 1.00 93.75 72 GLU A N 1
ATOM 666 C CA . GLU A 1 72 ? -3.389 -14.990 35.557 1.00 93.75 72 GLU A CA 1
ATOM 667 C C . GLU A 1 72 ? -4.711 -15.227 34.813 1.00 93.75 72 GLU A C 1
ATOM 669 O O . GLU A 1 72 ? -5.757 -15.300 35.458 1.00 93.75 72 GLU A O 1
ATOM 674 N N . TYR A 1 73 ? -4.683 -15.511 33.505 1.00 94.06 73 TYR A N 1
ATOM 675 C CA . TYR A 1 73 ? -5.883 -15.906 32.750 1.00 94.06 73 TYR A CA 1
ATOM 676 C C . TYR A 1 73 ? -6.581 -17.121 33.381 1.00 94.06 73 TYR A C 1
ATOM 678 O O . TYR A 1 73 ? -7.780 -17.106 33.664 1.00 94.06 73 TYR A O 1
ATOM 686 N N . LEU A 1 74 ? -5.817 -18.179 33.681 1.00 93.19 74 LEU A N 1
ATOM 687 C CA . LEU A 1 74 ? -6.354 -19.383 34.323 1.00 93.19 74 LEU A CA 1
ATOM 688 C C . LEU A 1 74 ? -6.823 -19.134 35.763 1.00 93.19 74 LEU A C 1
ATOM 690 O O . LEU A 1 74 ? -7.636 -19.907 36.277 1.00 93.19 74 LEU A O 1
ATOM 694 N N . ARG A 1 75 ? -6.294 -18.111 36.444 1.00 96.12 75 ARG A N 1
ATOM 695 C CA . ARG A 1 75 ? -6.750 -17.685 37.773 1.00 96.12 75 ARG A CA 1
ATOM 696 C C . ARG A 1 75 ? -8.120 -17.018 37.670 1.00 96.12 75 ARG A C 1
ATOM 698 O O . ARG A 1 75 ? -9.036 -17.458 38.361 1.00 96.12 75 ARG A O 1
ATOM 705 N N . LEU A 1 76 ? -8.265 -16.029 36.787 1.00 95.94 76 LEU A N 1
ATOM 706 C CA . LEU A 1 76 ? -9.523 -15.310 36.554 1.00 95.94 76 LEU A CA 1
ATOM 707 C C . LEU A 1 76 ? -10.632 -16.260 36.100 1.00 95.94 76 LEU A C 1
ATOM 709 O O . LEU A 1 76 ? -11.706 -16.286 36.697 1.00 95.94 76 LEU A O 1
ATOM 713 N N . LYS A 1 77 ? -10.336 -17.134 35.131 1.00 96.00 77 LYS A N 1
ATOM 714 C CA . LYS A 1 77 ? -11.291 -18.132 34.632 1.00 96.00 77 LYS A CA 1
ATOM 715 C C . LYS A 1 77 ? -11.804 -19.060 35.739 1.00 96.00 77 LYS A C 1
ATOM 717 O O . LYS A 1 77 ? -13.000 -19.313 35.827 1.00 96.00 77 LYS A O 1
ATOM 722 N N . ARG A 1 78 ? -10.920 -19.517 36.636 1.00 97.38 78 ARG A N 1
ATOM 723 C CA . ARG A 1 78 ? -11.317 -20.316 37.811 1.00 97.38 78 ARG A CA 1
ATOM 724 C C . ARG A 1 78 ? -12.177 -19.524 38.794 1.00 97.38 78 ARG A C 1
ATOM 726 O O . ARG A 1 78 ? -13.151 -20.063 39.305 1.00 97.38 78 ARG A O 1
ATOM 733 N N . GLN A 1 79 ? -11.841 -18.262 39.060 1.00 97.81 79 GLN A N 1
ATOM 734 C CA . GLN A 1 79 ? -12.634 -17.418 39.961 1.00 97.81 79 GLN A CA 1
ATOM 735 C C . GLN A 1 79 ? -14.047 -17.175 39.422 1.00 97.81 79 GLN A C 1
ATOM 737 O O . GLN A 1 79 ? -15.003 -17.281 40.187 1.00 97.81 79 GLN A O 1
ATOM 742 N N . ILE A 1 80 ? -14.177 -16.913 38.120 1.00 97.00 80 ILE A N 1
ATOM 743 C CA . ILE A 1 80 ? -15.473 -16.758 37.448 1.00 97.00 80 ILE A CA 1
ATOM 744 C C . ILE A 1 80 ? -16.280 -18.052 37.547 1.00 97.00 80 ILE A C 1
ATOM 746 O O . ILE A 1 80 ? -17.414 -18.009 38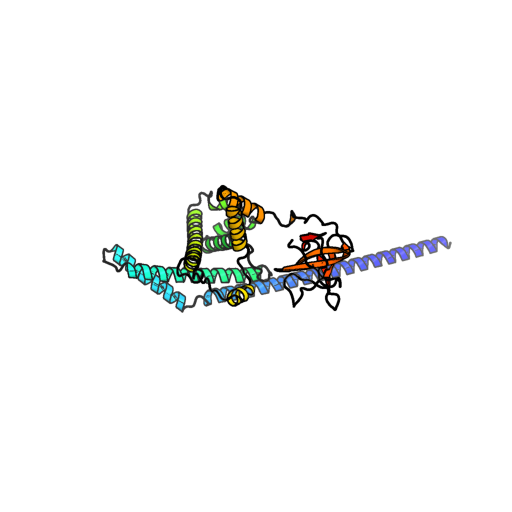.013 1.00 97.00 80 ILE A O 1
ATOM 750 N N . ASN A 1 81 ? -15.691 -19.201 37.197 1.00 95.62 81 ASN A N 1
ATOM 751 C CA . ASN A 1 81 ? -16.381 -20.493 37.271 1.00 95.62 81 ASN A CA 1
ATOM 752 C C . ASN A 1 81 ? -16.885 -20.795 38.688 1.00 95.62 81 ASN A C 1
ATOM 754 O O . ASN A 1 81 ? -18.056 -21.115 38.859 1.00 95.62 81 ASN A O 1
ATOM 758 N N . ASN A 1 82 ? -16.050 -20.584 39.709 1.00 97.38 82 ASN A N 1
ATOM 759 C CA . ASN A 1 82 ? -16.447 -20.791 41.103 1.00 97.38 82 ASN A CA 1
ATOM 760 C C . ASN A 1 82 ? -17.614 -19.880 41.530 1.00 97.38 82 ASN A C 1
ATOM 762 O O . ASN A 1 82 ? -18.451 -20.285 42.336 1.00 97.38 82 ASN A O 1
ATOM 766 N N . LEU A 1 83 ? -17.668 -18.632 41.045 1.00 96.94 83 LEU A N 1
ATOM 767 C CA . LEU A 1 83 ? -18.789 -17.725 41.326 1.00 96.94 83 LEU A CA 1
ATOM 768 C C . LEU A 1 83 ? -20.058 -18.149 40.583 1.00 96.94 83 LEU A C 1
ATOM 770 O O . LEU A 1 83 ? -21.138 -18.108 41.169 1.00 96.94 83 LEU A O 1
ATOM 774 N N . CYS A 1 84 ? -19.931 -18.596 39.334 1.00 94.75 84 CYS A N 1
ATOM 775 C CA . CYS A 1 84 ? -21.045 -19.136 38.560 1.00 94.75 84 CYS A CA 1
ATOM 776 C C . CYS A 1 84 ? -21.628 -20.404 39.208 1.00 94.75 84 CYS A C 1
ATOM 778 O O . CYS A 1 84 ? -22.844 -20.518 39.321 1.00 94.75 84 CYS A O 1
ATOM 780 N N . GLU A 1 85 ? -20.787 -21.318 39.699 1.00 97.00 85 GLU A N 1
ATOM 781 C CA . GLU A 1 85 ? -21.226 -22.525 40.418 1.00 97.00 85 GLU A CA 1
ATOM 782 C C . GLU A 1 85 ? -21.962 -22.183 41.720 1.00 97.00 85 GLU A C 1
ATOM 784 O O . GLU A 1 85 ? -23.015 -22.750 42.010 1.00 97.00 85 GLU A O 1
ATOM 789 N N . LYS A 1 86 ? -21.461 -21.203 42.484 1.00 97.44 86 LYS A N 1
ATOM 790 C CA . LYS A 1 86 ? -22.144 -20.706 43.690 1.00 97.44 86 LYS A CA 1
ATOM 791 C C . LYS A 1 86 ? -23.502 -20.085 43.375 1.00 97.44 86 LYS A C 1
ATOM 793 O O . LYS A 1 86 ? -24.460 -20.333 44.102 1.00 97.44 86 LYS A O 1
ATOM 798 N N . ALA A 1 87 ? -23.588 -19.301 42.303 1.00 95.81 87 ALA A N 1
ATOM 799 C CA . ALA A 1 87 ? -24.856 -18.740 41.851 1.00 95.81 87 ALA A CA 1
ATOM 800 C C . ALA A 1 87 ? -25.845 -19.849 41.458 1.00 95.81 87 ALA A C 1
ATOM 802 O O . ALA A 1 87 ? -27.006 -19.807 41.858 1.00 95.81 87 ALA A O 1
ATOM 803 N N . ALA A 1 88 ? -25.375 -20.879 40.745 1.00 95.19 88 ALA A N 1
ATOM 804 C CA . ALA A 1 88 ? -26.189 -22.026 40.346 1.00 95.19 88 ALA A CA 1
ATOM 805 C C . ALA A 1 88 ? -26.696 -22.845 41.546 1.00 95.19 88 ALA A C 1
ATOM 807 O O . ALA A 1 88 ? -27.789 -23.402 41.492 1.00 95.19 88 ALA A O 1
ATOM 808 N N . SER A 1 89 ? -25.947 -22.879 42.651 1.00 97.56 89 SER A N 1
ATOM 809 C CA . SER A 1 89 ? -26.368 -23.544 43.889 1.00 97.56 89 SER A CA 1
ATOM 810 C C . SER A 1 89 ? -27.334 -22.709 44.748 1.00 97.56 89 SER A C 1
ATOM 812 O O . SER A 1 89 ? -27.613 -23.093 45.884 1.00 97.56 89 SER A O 1
ATOM 814 N N . GLY A 1 90 ? -27.786 -21.544 44.268 1.00 97.12 90 GLY A N 1
ATOM 815 C CA . GLY A 1 90 ? -28.643 -20.619 45.016 1.00 97.12 90 GLY A CA 1
ATOM 816 C C . GLY A 1 90 ? -27.912 -19.800 46.086 1.00 97.12 90 GLY A C 1
ATOM 817 O O . GLY A 1 90 ? -28.555 -19.142 46.903 1.00 97.12 90 GLY A O 1
ATOM 818 N N . THR A 1 91 ? -26.575 -19.821 46.105 1.00 97.62 91 THR A N 1
ATOM 819 C CA . THR A 1 91 ? -25.796 -18.983 47.024 1.00 97.62 91 THR A CA 1
ATOM 820 C C . THR A 1 91 ? -25.831 -17.536 46.542 1.00 97.62 91 THR A C 1
ATOM 822 O O . THR A 1 91 ? -25.559 -17.262 45.373 1.00 97.62 91 THR A O 1
ATOM 825 N N . VAL A 1 92 ? -26.102 -16.590 47.445 1.00 97.19 92 VAL A N 1
ATOM 826 C CA . VAL A 1 92 ? -26.002 -15.156 47.135 1.00 97.19 92 VAL A CA 1
ATOM 827 C C . VAL A 1 92 ? -24.552 -14.819 46.784 1.00 97.19 92 VAL A C 1
ATOM 829 O O . VAL A 1 92 ? -23.638 -15.061 47.575 1.00 97.19 92 VAL A O 1
ATOM 832 N N . ILE A 1 93 ? -24.339 -14.266 45.590 1.00 97.69 93 ILE A N 1
ATOM 833 C CA . ILE A 1 93 ? -23.028 -13.824 45.110 1.00 97.69 93 ILE A CA 1
ATOM 834 C C . ILE A 1 93 ? -22.984 -12.305 44.953 1.00 97.69 93 ILE A C 1
ATOM 836 O O . ILE A 1 93 ? -23.995 -11.653 44.705 1.00 97.69 93 ILE A O 1
ATOM 840 N N . ASP A 1 94 ? -21.780 -11.750 45.053 1.00 97.00 94 ASP A N 1
ATOM 841 C CA . ASP A 1 94 ? -21.508 -10.361 44.702 1.00 97.00 94 ASP A CA 1
ATOM 842 C C . ASP A 1 94 ? -21.462 -10.219 43.170 1.00 97.00 94 ASP A C 1
ATOM 844 O O . ASP A 1 94 ? -20.497 -10.624 42.511 1.00 97.00 94 ASP A O 1
ATOM 848 N N . ILE A 1 95 ? -22.539 -9.672 42.605 1.00 92.56 95 ILE A N 1
ATOM 849 C CA . ILE A 1 95 ? -22.702 -9.478 41.159 1.00 92.56 95 ILE A CA 1
ATOM 850 C C . ILE A 1 95 ? -21.667 -8.483 40.618 1.00 92.56 95 ILE A C 1
ATOM 852 O O . ILE A 1 95 ? -21.139 -8.697 39.525 1.00 92.56 95 ILE A O 1
ATOM 856 N N . ALA A 1 96 ? -21.323 -7.442 41.384 1.00 90.81 96 ALA A N 1
ATOM 857 C CA . ALA A 1 96 ? -20.337 -6.449 40.964 1.00 90.81 96 ALA A CA 1
ATOM 858 C C . ALA A 1 96 ? -18.956 -7.095 40.814 1.00 90.81 96 ALA A C 1
ATOM 860 O O . ALA A 1 96 ? -18.273 -6.900 39.809 1.00 90.81 96 ALA A O 1
ATOM 861 N N . LYS A 1 97 ? -18.584 -7.969 41.755 1.00 96.81 97 LYS A N 1
ATOM 862 C CA . LYS A 1 97 ? -17.342 -8.744 41.664 1.00 96.81 97 LYS A CA 1
ATOM 863 C C . LYS A 1 97 ? -17.304 -9.669 40.445 1.00 96.81 97 LYS A C 1
ATOM 865 O O . LYS A 1 97 ? -16.267 -9.762 39.791 1.00 96.81 97 LYS A O 1
ATOM 870 N N . LEU A 1 98 ? -18.406 -10.357 40.133 1.00 95.25 98 LEU A N 1
ATOM 871 C CA . LEU A 1 98 ? -18.483 -11.212 38.942 1.00 95.25 98 LEU A CA 1
ATOM 872 C C . LEU A 1 98 ? -18.331 -10.394 37.650 1.00 95.25 98 LEU A C 1
ATOM 874 O O . LEU A 1 98 ? -17.629 -10.832 36.738 1.00 95.25 98 LEU A O 1
ATOM 878 N N . ALA A 1 99 ? -18.954 -9.215 37.580 1.00 87.75 99 ALA A N 1
ATOM 879 C CA . ALA A 1 99 ? -18.839 -8.313 36.437 1.00 87.75 99 ALA A CA 1
ATOM 880 C C . ALA A 1 99 ? -17.397 -7.815 36.241 1.00 87.75 99 ALA A C 1
ATOM 882 O O . ALA A 1 99 ? -16.866 -7.937 35.138 1.00 87.75 99 ALA A O 1
ATOM 883 N N . CYS A 1 100 ? -16.728 -7.359 37.309 1.00 91.88 100 CYS A N 1
ATOM 884 C CA . CYS A 1 100 ? -15.325 -6.933 37.243 1.00 91.88 100 CYS A CA 1
ATOM 885 C C . CYS A 1 100 ? -14.401 -8.055 36.752 1.00 91.88 100 CYS A C 1
ATOM 887 O O . CYS A 1 100 ? -13.586 -7.837 35.861 1.00 91.88 100 CYS A O 1
ATOM 889 N N . LEU A 1 101 ? -14.563 -9.279 37.268 1.00 94.44 101 LEU A N 1
ATOM 890 C CA . LEU A 1 101 ? -13.746 -10.419 36.836 1.00 94.44 101 LEU A CA 1
ATOM 891 C C . LEU A 1 101 ? -13.962 -10.767 35.360 1.00 94.44 101 LEU A C 1
ATOM 893 O O . LEU A 1 101 ? -13.002 -11.093 34.663 1.00 94.44 101 LEU A O 1
ATOM 897 N N . LYS A 1 102 ? -15.209 -10.705 34.873 1.00 91.12 102 LYS A N 1
ATOM 898 C CA . LYS A 1 102 ? -15.513 -10.926 33.452 1.00 91.12 102 LYS A CA 1
ATOM 899 C C . LYS A 1 102 ? -14.864 -9.866 32.563 1.00 91.12 102 LYS A C 1
ATOM 901 O O . LYS A 1 102 ? -14.315 -10.230 31.529 1.00 91.12 102 LYS A O 1
ATOM 906 N N . LEU A 1 103 ? -14.879 -8.602 32.988 1.00 87.06 103 LEU A N 1
ATOM 907 C CA . LEU A 1 103 ? -14.233 -7.505 32.267 1.00 87.06 103 LEU A CA 1
ATOM 908 C C . LEU A 1 103 ? -12.702 -7.670 32.220 1.00 87.06 103 LEU A C 1
ATOM 910 O O . LEU A 1 103 ? -12.077 -7.501 31.173 1.00 87.06 103 LEU A O 1
ATOM 914 N N . GLU A 1 104 ? -12.083 -8.065 33.334 1.00 92.94 104 GLU A N 1
ATOM 915 C CA . GLU A 1 104 ? -10.651 -8.388 33.362 1.00 92.94 104 GLU A CA 1
ATOM 916 C C . GLU A 1 104 ? -10.317 -9.568 32.434 1.00 92.94 104 GLU A C 1
ATOM 918 O O . GLU A 1 104 ? -9.320 -9.529 31.709 1.00 92.94 104 GLU A O 1
ATOM 923 N N . LEU A 1 105 ? -11.159 -10.609 32.409 1.00 92.75 105 LEU A N 1
ATOM 924 C CA . LEU A 1 105 ? -10.973 -11.751 31.513 1.00 92.75 105 LEU A CA 1
ATOM 925 C C . LEU A 1 105 ? -11.094 -11.338 30.039 1.00 92.75 105 LEU A C 1
ATOM 927 O O . LEU A 1 105 ? -10.258 -11.754 29.237 1.00 92.75 105 LEU A O 1
ATOM 931 N N . SER A 1 106 ? -12.069 -10.493 29.685 1.00 81.31 106 SER A N 1
ATOM 932 C CA . SER A 1 106 ? -12.217 -10.003 28.309 1.00 81.31 106 SER A CA 1
ATOM 933 C C . SER A 1 106 ? -11.019 -9.167 27.866 1.00 81.31 106 SER A C 1
ATOM 935 O O . SER A 1 106 ? -10.565 -9.318 26.735 1.00 81.31 106 SER A O 1
ATOM 937 N N . HIS A 1 107 ? -10.431 -8.356 28.753 1.00 82.94 107 HIS A N 1
ATOM 938 C CA . HIS A 1 107 ? -9.179 -7.651 28.452 1.00 82.94 107 HIS A CA 1
ATOM 939 C C . HIS A 1 107 ? -8.040 -8.619 28.100 1.00 82.94 107 HIS A C 1
ATOM 941 O O . HIS A 1 107 ? -7.319 -8.391 27.129 1.00 82.94 107 HIS A O 1
ATOM 947 N N . PHE A 1 108 ? -7.900 -9.725 28.836 1.00 86.94 108 PHE A N 1
ATOM 948 C CA . PHE A 1 108 ? -6.907 -10.756 28.516 1.00 86.94 108 PHE A CA 1
ATOM 949 C C . PHE A 1 108 ? -7.170 -11.444 27.172 1.00 86.94 108 PHE A C 1
ATOM 951 O O . PHE A 1 108 ? -6.221 -11.781 26.463 1.00 86.94 108 PHE A O 1
ATOM 958 N N . GLU A 1 109 ? -8.433 -11.676 26.819 1.00 82.25 109 GLU A N 1
ATOM 959 C CA . GLU A 1 109 ? -8.800 -12.280 25.535 1.00 82.25 109 GLU A CA 1
ATOM 960 C C . GLU A 1 109 ? -8.539 -11.323 24.370 1.00 82.25 109 GLU A C 1
ATOM 962 O O . GLU A 1 109 ? -7.987 -11.746 23.356 1.00 82.25 109 GLU A O 1
ATOM 967 N N . ILE A 1 110 ? -8.805 -10.027 24.554 1.00 76.25 110 ILE A N 1
ATOM 968 C CA . ILE A 1 110 ? -8.451 -8.977 23.592 1.00 76.25 110 ILE A CA 1
ATOM 969 C C . ILE A 1 110 ? -6.933 -8.918 23.385 1.00 76.25 110 ILE A C 1
ATOM 971 O O . ILE A 1 110 ? -6.478 -8.934 22.243 1.00 76.25 110 ILE A O 1
ATOM 975 N N . GLU A 1 111 ? -6.134 -8.888 24.454 1.00 79.69 111 GLU A N 1
ATOM 976 C CA . GLU A 1 111 ? -4.668 -8.867 24.337 1.00 79.69 111 GLU A CA 1
ATOM 977 C C . GLU A 1 111 ? -4.125 -10.141 23.677 1.00 79.69 111 GLU A C 1
ATOM 979 O O . GLU A 1 111 ? -3.269 -10.068 22.796 1.00 79.69 111 GLU A O 1
ATOM 984 N N . LYS A 1 112 ? -4.689 -11.312 24.002 1.00 79.69 112 LYS A N 1
ATOM 985 C CA . LYS A 1 112 ? -4.359 -12.572 23.322 1.00 79.69 112 LYS A CA 1
ATOM 986 C C . LYS A 1 112 ? -4.659 -12.499 21.819 1.00 79.69 112 LYS A C 1
ATOM 988 O O . LYS A 1 112 ? -3.852 -12.963 21.014 1.00 79.69 112 LYS A O 1
ATOM 993 N N . CYS A 1 113 ? -5.796 -11.922 21.433 1.00 68.50 113 CYS A N 1
ATOM 994 C CA . CYS A 1 113 ? -6.150 -11.717 20.030 1.00 68.50 113 CYS A CA 1
ATOM 995 C C . CYS A 1 113 ? -5.203 -10.721 19.345 1.00 68.50 113 CYS A C 1
ATOM 997 O O . CYS A 1 113 ? -4.741 -10.997 18.241 1.00 68.50 113 CYS A O 1
ATOM 999 N N . LYS A 1 114 ? -4.843 -9.609 19.999 1.00 73.50 114 LYS A N 1
ATOM 1000 C CA . LYS A 1 114 ? -3.865 -8.644 19.468 1.00 73.50 114 LYS A CA 1
ATOM 1001 C C . LYS A 1 114 ? -2.508 -9.291 19.210 1.00 73.50 114 LYS A C 1
ATOM 1003 O O . LYS A 1 114 ? -1.953 -9.105 18.130 1.00 73.50 114 LYS A O 1
ATOM 1008 N N . GLU A 1 115 ? -1.989 -10.069 20.160 1.00 73.06 115 GLU A N 1
ATOM 1009 C CA . GLU A 1 115 ? -0.721 -10.789 19.990 1.00 73.06 115 GLU A CA 1
ATOM 1010 C C . GLU A 1 115 ? -0.793 -11.801 18.838 1.00 73.06 115 GLU A C 1
ATOM 1012 O O . GLU A 1 115 ? 0.134 -11.874 18.030 1.00 73.06 115 GLU A O 1
ATOM 1017 N N . ALA A 1 116 ? -1.906 -12.533 18.708 1.00 69.56 116 ALA A N 1
ATOM 1018 C CA . ALA A 1 116 ? -2.118 -13.470 17.605 1.00 69.56 116 ALA A CA 1
ATOM 1019 C C . ALA A 1 116 ? -2.168 -12.765 16.239 1.00 69.56 116 ALA A C 1
ATOM 1021 O O . ALA A 1 116 ? -1.535 -13.223 15.288 1.00 69.56 116 ALA A O 1
ATOM 1022 N N . VAL A 1 117 ? -2.859 -11.624 16.147 1.00 67.00 117 VAL A N 1
ATOM 1023 C CA . VAL A 1 117 ? -2.938 -10.806 14.925 1.00 67.00 117 VAL A CA 1
ATOM 1024 C C . VAL A 1 117 ? -1.575 -10.221 14.566 1.00 67.00 117 VAL A C 1
ATOM 1026 O O . VAL A 1 117 ? -1.159 -10.296 13.411 1.00 67.00 117 VAL A O 1
ATOM 1029 N N . LEU A 1 118 ? -0.846 -9.662 15.536 1.00 68.00 118 LEU A N 1
ATOM 1030 C CA . LEU A 1 118 ? 0.516 -9.170 15.315 1.00 68.00 118 LEU A CA 1
ATOM 1031 C C . LEU A 1 118 ? 1.445 -10.297 14.861 1.00 68.00 118 LEU A C 1
ATOM 1033 O O . LEU A 1 118 ? 2.299 -10.081 13.999 1.00 68.00 118 LEU A O 1
ATOM 1037 N N . GLY A 1 119 ? 1.249 -11.504 15.394 1.00 67.31 119 GLY A N 1
ATOM 1038 C CA . GLY A 1 119 ? 2.039 -12.650 14.994 1.00 67.31 119 GLY A CA 1
ATOM 1039 C C . GLY A 1 119 ? 1.760 -13.157 13.593 1.00 67.31 119 GLY A C 1
ATOM 1040 O O . GLY A 1 119 ? 2.687 -13.379 12.813 1.00 67.31 119 GLY A O 1
ATOM 1041 N N . ALA A 1 120 ? 0.486 -13.240 13.234 1.00 65.56 120 ALA A N 1
ATOM 1042 C CA . ALA A 1 120 ? 0.071 -13.554 11.877 1.00 65.56 120 ALA A CA 1
ATOM 1043 C C . ALA A 1 120 ? 0.579 -12.512 10.868 1.00 65.56 120 ALA A C 1
ATOM 1045 O O . ALA A 1 120 ? 1.100 -12.883 9.818 1.00 65.56 120 ALA A O 1
ATOM 1046 N N . LYS A 1 121 ? 0.517 -11.215 11.209 1.00 63.81 121 LYS A N 1
ATOM 1047 C CA . LYS A 1 121 ? 1.051 -10.129 10.369 1.00 63.81 121 LYS A CA 1
ATOM 1048 C C . LYS A 1 121 ? 2.548 -10.269 10.106 1.00 63.81 121 LYS A C 1
ATOM 1050 O O . LYS A 1 121 ? 2.989 -10.032 8.985 1.00 63.81 121 LYS A O 1
ATOM 1055 N N . ALA A 1 122 ? 3.328 -10.660 11.111 1.00 64.81 122 ALA A N 1
ATOM 1056 C CA . ALA A 1 122 ? 4.762 -10.870 10.940 1.00 64.81 122 ALA A CA 1
ATOM 1057 C C . ALA A 1 122 ? 5.072 -12.083 10.047 1.00 64.81 122 ALA A C 1
ATOM 1059 O O . ALA A 1 122 ? 5.949 -11.993 9.192 1.00 64.81 122 ALA A O 1
ATOM 1060 N N . ILE A 1 123 ? 4.333 -13.189 10.203 1.00 67.44 123 ILE A N 1
ATOM 1061 C CA . ILE A 1 123 ? 4.467 -14.375 9.339 1.00 67.44 123 ILE A CA 1
ATOM 1062 C C . ILE A 1 123 ? 4.131 -14.009 7.888 1.00 67.44 123 ILE A C 1
ATOM 1064 O O . ILE A 1 123 ? 4.925 -14.268 6.985 1.00 67.44 123 ILE A O 1
ATOM 1068 N N . TRP A 1 124 ? 3.007 -13.323 7.671 1.00 73.31 124 TRP A N 1
ATOM 1069 C CA . TRP A 1 124 ? 2.575 -12.892 6.343 1.00 73.31 124 TRP A CA 1
ATOM 1070 C C . TRP A 1 124 ? 3.574 -11.942 5.665 1.00 73.31 124 TRP A C 1
ATOM 1072 O O . TRP A 1 124 ? 3.868 -12.091 4.477 1.00 73.31 124 TRP A O 1
ATOM 1082 N N . ALA A 1 125 ? 4.142 -10.984 6.406 1.00 63.34 125 ALA A N 1
ATOM 1083 C CA . ALA A 1 125 ? 5.155 -10.066 5.878 1.00 63.34 125 ALA A CA 1
ATOM 1084 C C . ALA A 1 125 ? 6.397 -10.813 5.360 1.00 63.34 125 ALA A C 1
ATOM 1086 O O . ALA A 1 125 ? 6.979 -10.444 4.342 1.00 63.34 125 ALA A O 1
ATOM 1087 N N . VAL A 1 126 ? 6.775 -11.904 6.028 1.00 65.69 126 VAL A N 1
ATOM 1088 C CA . VAL A 1 126 ? 7.913 -12.736 5.621 1.00 65.69 126 VAL A CA 1
ATOM 1089 C C . VAL A 1 126 ? 7.575 -13.612 4.422 1.00 65.69 126 VAL A C 1
ATOM 1091 O O . VAL A 1 126 ? 8.359 -13.683 3.478 1.00 65.69 126 VAL A O 1
ATOM 1094 N N . GLU A 1 127 ? 6.408 -14.254 4.420 1.00 66.81 127 GLU A N 1
ATOM 1095 C CA . GLU A 1 127 ? 5.990 -15.139 3.326 1.00 66.81 127 GLU A CA 1
ATOM 1096 C C . GLU A 1 127 ? 5.754 -14.389 2.012 1.00 66.81 127 GLU A C 1
ATOM 1098 O O . GLU A 1 127 ? 6.070 -14.904 0.936 1.00 66.81 127 GLU A O 1
ATOM 1103 N N . SER A 1 128 ? 5.239 -13.161 2.094 1.00 69.62 128 SER A N 1
ATOM 1104 C CA . SER A 1 128 ? 4.937 -12.333 0.926 1.00 69.62 128 SER A CA 1
ATOM 1105 C C . SER A 1 128 ? 6.172 -11.674 0.303 1.00 69.62 128 SER A C 1
ATOM 1107 O O . SER A 1 128 ? 6.073 -11.145 -0.804 1.00 69.62 128 SER A O 1
ATOM 1109 N N . GLY A 1 129 ? 7.328 -11.679 0.983 1.00 61.25 129 GLY A N 1
ATOM 1110 C CA . GLY A 1 129 ? 8.529 -10.958 0.539 1.00 61.25 129 GLY A CA 1
ATOM 1111 C C . GLY A 1 129 ? 8.306 -9.449 0.369 1.00 61.25 129 GLY A C 1
ATOM 1112 O O . GLY A 1 129 ? 9.124 -8.766 -0.249 1.00 61.25 129 GLY A O 1
ATOM 1113 N N . LYS A 1 130 ? 7.185 -8.925 0.881 1.00 56.56 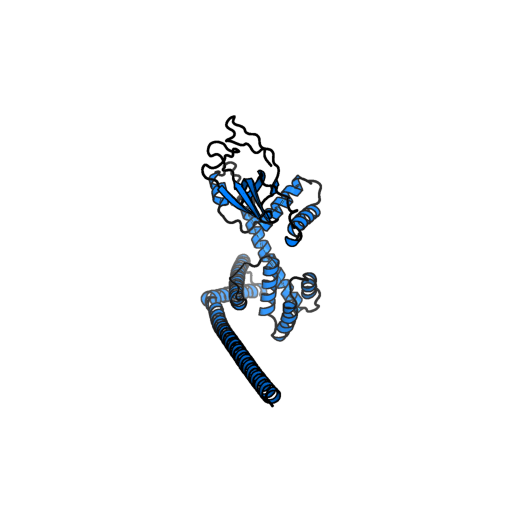130 LYS A N 1
ATOM 1114 C CA . LYS A 1 130 ? 6.819 -7.516 0.819 1.00 56.56 130 LYS A CA 1
ATOM 1115 C C . LYS A 1 130 ? 7.260 -6.860 2.119 1.00 56.56 130 LYS A C 1
ATOM 1117 O O . LYS A 1 130 ? 6.925 -7.319 3.207 1.00 56.56 130 LYS A O 1
ATOM 1122 N N . ASN A 1 131 ? 7.966 -5.736 2.003 1.00 46.75 131 ASN A N 1
ATOM 1123 C CA . ASN A 1 131 ? 8.029 -4.786 3.111 1.00 46.75 131 ASN A CA 1
ATOM 1124 C C . ASN A 1 131 ? 6.594 -4.451 3.526 1.00 46.75 131 ASN A C 1
ATOM 1126 O O . ASN A 1 131 ? 5.740 -4.322 2.650 1.00 46.75 131 ASN A O 1
ATOM 1130 N N . ILE A 1 132 ? 6.348 -4.338 4.835 1.00 41.84 132 ILE A N 1
ATOM 1131 C CA . ILE A 1 132 ? 5.033 -4.073 5.436 1.00 41.84 132 ILE A CA 1
ATOM 1132 C C . ILE A 1 132 ? 4.486 -2.741 4.890 1.00 41.84 132 ILE A C 1
ATOM 1134 O O . ILE A 1 132 ? 4.628 -1.685 5.502 1.00 41.84 132 ILE A O 1
ATOM 1138 N N . ALA A 1 133 ? 3.877 -2.780 3.710 1.00 41.91 133 ALA A N 1
ATOM 1139 C CA . ALA A 1 133 ? 2.978 -1.757 3.223 1.00 41.91 133 ALA A CA 1
ATOM 1140 C C . ALA A 1 133 ? 1.610 -2.066 3.831 1.00 41.91 133 ALA A C 1
ATOM 1142 O O . ALA A 1 133 ? 1.177 -3.219 3.877 1.00 41.91 133 ALA A O 1
ATOM 1143 N N . ARG A 1 134 ? 0.989 -1.031 4.398 1.00 44.62 134 ARG A N 1
ATOM 1144 C CA . ARG A 1 134 ? -0.222 -1.133 5.216 1.00 44.62 134 ARG A CA 1
ATOM 1145 C C . ARG A 1 134 ? -1.374 -1.778 4.424 1.00 44.62 134 ARG A C 1
ATOM 1147 O O . ARG A 1 134 ? -1.494 -1.504 3.233 1.00 44.62 134 ARG A O 1
ATOM 1154 N N . PRO A 1 135 ? -2.247 -2.573 5.071 1.00 40.44 135 PRO A N 1
ATOM 1155 C CA . PRO A 1 135 ? -3.501 -2.985 4.450 1.00 40.44 135 PRO A CA 1
ATOM 1156 C C . PRO A 1 135 ? -4.306 -1.734 4.079 1.00 40.44 135 PRO A C 1
ATOM 1158 O O . PRO A 1 135 ? -4.481 -0.839 4.906 1.00 40.44 135 PRO A O 1
ATOM 1161 N N . HIS A 1 136 ? -4.727 -1.645 2.817 1.00 37.47 136 HIS A N 1
ATOM 1162 C CA . HIS A 1 136 ? -5.272 -0.416 2.238 1.00 37.47 136 HIS A CA 1
ATOM 1163 C C . HIS A 1 136 ? -6.746 -0.150 2.592 1.00 37.47 136 HIS A C 1
ATOM 1165 O O . HIS A 1 136 ? -7.220 0.946 2.310 1.00 37.47 136 HIS A O 1
ATOM 1171 N N . ASN A 1 137 ? -7.474 -1.082 3.224 1.00 43.03 137 ASN A N 1
ATOM 1172 C CA . ASN A 1 137 ? -8.835 -0.818 3.701 1.00 43.03 137 ASN A CA 1
ATOM 1173 C C . ASN A 1 137 ? -9.281 -1.728 4.865 1.00 43.03 137 ASN A C 1
ATOM 1175 O O . ASN A 1 137 ? -8.721 -2.788 5.134 1.00 43.03 137 ASN A O 1
ATOM 1179 N N . LEU A 1 138 ? -10.321 -1.274 5.567 1.00 42.16 138 LEU A N 1
ATOM 1180 C CA . LEU A 1 138 ? -10.964 -1.937 6.707 1.00 42.16 138 LEU A CA 1
ATOM 1181 C C . LEU A 1 138 ? -11.502 -3.336 6.359 1.00 42.16 138 LEU A C 1
ATOM 1183 O O . LEU A 1 138 ? -11.460 -4.239 7.188 1.00 42.16 138 LEU A O 1
ATOM 1187 N N . LEU A 1 139 ? -11.933 -3.527 5.111 1.00 45.19 139 LEU A N 1
ATOM 1188 C CA . LEU A 1 139 ? -12.421 -4.800 4.582 1.00 45.19 139 LEU A CA 1
ATOM 1189 C C . LEU A 1 139 ? -11.329 -5.871 4.520 1.00 45.19 139 LEU A C 1
ATOM 1191 O O . LEU A 1 139 ? -11.601 -7.011 4.880 1.00 45.19 139 LEU A O 1
ATOM 1195 N N . SER A 1 140 ? -10.089 -5.522 4.154 1.00 52.53 140 SER A N 1
ATOM 1196 C CA . SER A 1 140 ? -8.987 -6.490 4.189 1.00 52.53 140 SER A CA 1
ATOM 1197 C C . SER A 1 140 ? -8.653 -6.890 5.625 1.00 52.53 140 SER A C 1
ATOM 1199 O O . SER A 1 140 ? -8.407 -8.054 5.899 1.00 52.53 140 SER A O 1
ATOM 1201 N N . VAL A 1 141 ? -8.727 -5.946 6.569 1.00 52.44 141 VAL A N 1
ATOM 1202 C CA . VAL A 1 141 ? -8.526 -6.229 7.998 1.00 52.44 141 VAL A CA 1
ATOM 1203 C C . VAL A 1 141 ? -9.637 -7.130 8.544 1.00 52.44 141 VAL A C 1
ATOM 1205 O O . VAL A 1 141 ? -9.361 -8.031 9.332 1.00 52.44 141 VAL A O 1
ATOM 1208 N N . ILE A 1 142 ? -10.887 -6.916 8.129 1.00 52.66 142 ILE A N 1
ATOM 1209 C CA . ILE A 1 142 ? -12.021 -7.770 8.499 1.00 52.66 142 ILE A CA 1
ATOM 1210 C C . ILE A 1 142 ? -11.855 -9.171 7.903 1.00 52.66 142 ILE A C 1
ATOM 1212 O O . ILE A 1 142 ? -11.946 -10.138 8.652 1.00 52.66 142 ILE A O 1
ATOM 1216 N N . ALA A 1 143 ? -11.541 -9.287 6.610 1.00 56.16 143 ALA A N 1
ATOM 1217 C CA . ALA A 1 143 ? -11.321 -10.566 5.935 1.00 56.16 143 ALA A CA 1
ATOM 1218 C C . ALA A 1 143 ? -10.150 -11.352 6.550 1.00 56.16 143 ALA A C 1
ATOM 1220 O O . ALA A 1 143 ? -10.291 -12.542 6.830 1.00 56.16 143 ALA A O 1
ATOM 1221 N N . ASP A 1 144 ? -9.037 -10.677 6.853 1.00 57.25 144 ASP A N 1
ATOM 1222 C CA . ASP A 1 144 ? -7.870 -11.278 7.505 1.00 57.25 144 ASP A CA 1
ATOM 1223 C C . ASP A 1 144 ? -8.213 -11.792 8.911 1.00 57.25 144 ASP A C 1
ATOM 1225 O O . ASP A 1 144 ? -7.802 -12.888 9.292 1.00 57.25 144 ASP A O 1
ATOM 1229 N N . ASN A 1 145 ? -8.994 -11.029 9.685 1.00 55.56 145 ASN A N 1
ATOM 1230 C CA . ASN A 1 145 ? -9.432 -11.437 11.022 1.00 55.56 145 ASN A CA 1
ATOM 1231 C C . ASN A 1 145 ? -10.447 -12.589 10.973 1.00 55.56 145 ASN A C 1
ATOM 1233 O O . ASN A 1 145 ? -10.355 -13.509 11.786 1.00 55.56 145 ASN A O 1
ATOM 1237 N N . LEU A 1 146 ? -11.380 -12.572 10.015 1.00 56.19 146 LEU A N 1
ATOM 1238 C CA . LEU A 1 146 ? -12.364 -13.638 9.818 1.00 56.19 146 LEU A CA 1
ATOM 1239 C C . LEU A 1 146 ? -11.667 -14.950 9.434 1.00 56.19 146 LEU A C 1
ATOM 1241 O O . LEU A 1 146 ? -11.899 -15.988 10.053 1.00 56.19 146 LEU A O 1
ATOM 1245 N N . PHE A 1 147 ? -10.728 -14.880 8.486 1.00 59.00 147 PHE A N 1
ATOM 1246 C CA . PHE A 1 147 ? -9.895 -16.008 8.078 1.00 59.00 147 PHE A CA 1
ATOM 1247 C C . PHE A 1 147 ? -9.086 -16.573 9.255 1.00 59.00 147 PHE A C 1
ATOM 1249 O O . PHE A 1 147 ? -8.961 -17.789 9.406 1.00 59.00 147 PHE A O 1
ATOM 1256 N N . LEU A 1 148 ? -8.586 -15.707 10.146 1.00 60.31 148 LEU A N 1
ATOM 1257 C CA . LEU A 1 148 ? -7.837 -16.115 11.337 1.00 60.31 148 LEU A CA 1
ATOM 1258 C C . LEU A 1 148 ? -8.693 -16.861 12.372 1.00 60.31 148 LEU A C 1
ATOM 1260 O O . LEU A 1 148 ? -8.221 -17.824 12.983 1.00 60.31 148 LEU A O 1
ATOM 1264 N N . VAL A 1 149 ? -9.926 -16.403 12.607 1.00 54.03 149 VAL A N 1
ATOM 1265 C CA . VAL A 1 149 ? -10.863 -17.033 13.553 1.00 54.03 149 VAL A CA 1
ATOM 1266 C C . VAL A 1 149 ? -11.282 -18.407 13.036 1.00 54.03 149 VAL A C 1
ATOM 1268 O O . VAL A 1 149 ? -11.220 -19.381 13.789 1.00 54.03 149 VAL A O 1
ATOM 1271 N N . LEU A 1 150 ? -11.604 -18.498 11.744 1.00 54.38 150 LEU A N 1
ATOM 1272 C CA . LEU A 1 150 ? -11.997 -19.746 11.091 1.00 54.38 150 LEU A CA 1
ATOM 1273 C C . LEU A 1 150 ? -10.841 -20.760 11.052 1.00 54.38 150 LEU A C 1
ATOM 1275 O O . LEU A 1 150 ? -11.042 -21.933 11.370 1.00 54.38 150 LEU A O 1
ATOM 1279 N N . ARG A 1 151 ? -9.604 -20.319 10.776 1.00 60.91 151 ARG A N 1
ATOM 1280 C CA . ARG A 1 151 ? -8.407 -21.187 10.751 1.00 60.91 151 ARG A CA 1
ATOM 1281 C C . ARG A 1 151 ? -8.060 -21.805 12.107 1.00 60.91 151 ARG A C 1
ATOM 1283 O O . ARG A 1 151 ? -7.551 -22.917 12.156 1.00 60.91 151 ARG A O 1
ATOM 1290 N N . ASN A 1 152 ? -8.277 -21.091 13.208 1.00 50.97 152 ASN A N 1
ATOM 1291 C CA . ASN A 1 152 ? -7.884 -21.573 14.538 1.00 50.97 152 ASN A CA 1
ATOM 1292 C C . ASN A 1 152 ? -8.883 -22.562 15.160 1.00 50.97 152 ASN A C 1
ATOM 1294 O O . ASN A 1 152 ? -8.597 -23.099 16.233 1.00 50.97 152 ASN A O 1
ATOM 1298 N N . ARG A 1 153 ? -10.053 -22.766 14.542 1.00 52.72 153 ARG A N 1
ATOM 1299 C CA . ARG A 1 153 ? -11.140 -23.57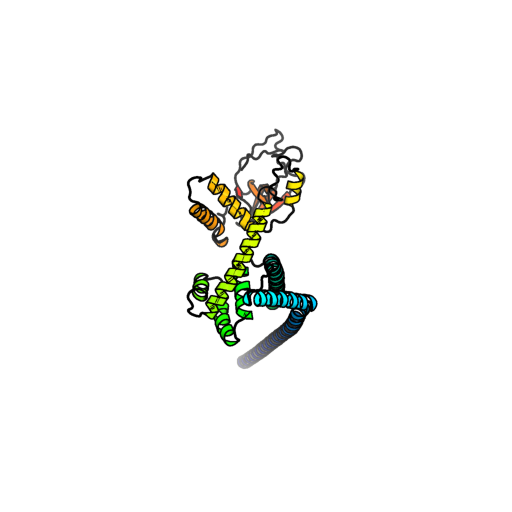7 15.110 1.00 52.72 153 ARG A CA 1
ATOM 1300 C C . ARG A 1 153 ? -11.662 -24.693 14.205 1.00 52.72 153 ARG A C 1
ATOM 1302 O O . ARG A 1 153 ? -12.295 -25.596 14.733 1.00 52.72 153 ARG A O 1
ATOM 1309 N N . SER A 1 154 ? -11.370 -24.659 12.907 1.00 52.66 154 SER A N 1
ATOM 1310 C CA . SER A 1 154 ? -11.755 -25.714 11.962 1.00 52.66 154 SER A CA 1
ATOM 1311 C C . SER A 1 154 ? -10.923 -26.988 12.133 1.00 52.66 154 SER A C 1
ATOM 1313 O O . SER A 1 154 ? -9.748 -26.938 12.513 1.00 52.66 154 SER A O 1
ATOM 1315 N N . SER A 1 155 ? -11.523 -28.143 11.826 1.00 60.88 155 SER A N 1
ATOM 1316 C CA . SER A 1 155 ? -10.759 -29.375 11.631 1.00 60.88 155 SER A CA 1
ATOM 1317 C C . SER A 1 155 ? -9.935 -29.285 10.335 1.00 60.88 155 SER A C 1
ATOM 1319 O O . SER A 1 155 ? -10.218 -28.482 9.446 1.00 60.88 155 SER A O 1
ATOM 1321 N N . GLU A 1 156 ? -8.897 -30.113 10.201 1.00 50.19 156 GLU A N 1
ATOM 1322 C CA . GLU A 1 156 ? -7.975 -30.089 9.049 1.00 50.19 156 GLU A CA 1
ATOM 1323 C C . GLU A 1 156 ? -8.691 -30.308 7.694 1.00 50.19 156 GLU A C 1
ATOM 1325 O O . GLU A 1 156 ? -8.227 -29.822 6.664 1.00 50.19 156 GLU A O 1
ATOM 1330 N N . ASN A 1 157 ? -9.861 -30.963 7.698 1.00 48.06 157 ASN A N 1
ATOM 1331 C CA . ASN A 1 157 ? -10.692 -31.169 6.507 1.00 48.06 157 ASN A CA 1
ATOM 1332 C C . ASN A 1 157 ? -11.553 -29.944 6.147 1.00 48.06 157 ASN A C 1
ATOM 1334 O O . ASN A 1 157 ? -11.709 -29.648 4.962 1.00 48.06 157 ASN A O 1
ATOM 1338 N N . ASP A 1 158 ? -12.049 -29.190 7.131 1.00 52.44 158 ASP A N 1
ATOM 1339 C CA . ASP A 1 158 ? -12.836 -27.967 6.887 1.00 52.44 158 ASP A CA 1
ATOM 1340 C C . ASP A 1 158 ? -11.924 -26.818 6.426 1.00 52.44 158 ASP A C 1
ATOM 1342 O O . ASP A 1 158 ? -12.316 -25.953 5.638 1.00 52.44 158 ASP A O 1
ATOM 1346 N N . PHE A 1 159 ? -10.653 -26.861 6.843 1.00 52.19 159 PHE A N 1
ATOM 1347 C CA . PHE A 1 159 ? -9.615 -25.938 6.396 1.00 52.19 159 PHE A CA 1
ATOM 1348 C C . PHE A 1 159 ? -9.356 -26.025 4.885 1.00 52.19 159 PHE A C 1
ATOM 1350 O O . PHE A 1 159 ? -9.196 -24.989 4.249 1.00 52.19 159 PHE A O 1
ATOM 1357 N N . LEU A 1 160 ? -9.368 -27.223 4.285 1.00 53.41 160 LEU A N 1
ATOM 1358 C CA . LEU A 1 160 ? -9.196 -27.390 2.833 1.00 53.41 160 LEU A CA 1
ATOM 1359 C C . LEU A 1 160 ? -10.364 -26.782 2.043 1.00 53.41 160 LEU A C 1
ATOM 1361 O O . LEU A 1 160 ? -10.149 -26.184 0.990 1.00 53.41 160 LEU A O 1
ATOM 1365 N N . HIS A 1 161 ? -11.586 -26.873 2.575 1.00 56.81 161 HIS A N 1
ATOM 1366 C CA . HIS A 1 161 ? -12.770 -26.278 1.954 1.00 56.81 161 HIS A CA 1
ATOM 1367 C C . HIS A 1 161 ? -12.754 -24.741 2.050 1.00 56.81 161 HIS A C 1
ATOM 1369 O O . HIS A 1 161 ? -13.091 -24.050 1.087 1.00 56.81 161 HIS A O 1
ATOM 1375 N N . LEU A 1 162 ? -12.293 -24.192 3.180 1.00 51.25 162 LEU A N 1
ATOM 1376 C CA . LEU A 1 162 ? -12.077 -22.752 3.375 1.00 51.25 162 LEU A CA 1
ATOM 1377 C C . LEU A 1 162 ? -10.889 -22.219 2.558 1.00 51.25 162 LEU A C 1
ATOM 1379 O O . LEU A 1 162 ? -10.929 -21.090 2.069 1.00 51.25 162 LEU A O 1
ATOM 1383 N N . GLN A 1 163 ? -9.836 -23.017 2.378 1.00 52.44 163 GLN A N 1
ATOM 1384 C CA . GLN A 1 163 ? -8.681 -22.678 1.548 1.00 52.44 163 GLN A CA 1
ATOM 1385 C C . GLN A 1 163 ? -9.044 -22.619 0.056 1.00 52.44 163 GLN A C 1
ATOM 1387 O O . GLN A 1 163 ? -8.507 -21.781 -0.661 1.00 52.44 163 GLN A O 1
ATOM 1392 N N . ASP A 1 164 ? -9.992 -23.439 -0.406 1.00 57.00 164 ASP A N 1
ATOM 1393 C CA . ASP A 1 164 ? -10.499 -23.380 -1.784 1.00 57.00 164 ASP A CA 1
ATOM 1394 C C . ASP A 1 164 ? -11.405 -22.153 -2.018 1.00 57.00 164 ASP A C 1
ATOM 1396 O O . ASP A 1 164 ? -11.341 -21.523 -3.074 1.00 57.00 164 ASP A O 1
ATOM 1400 N N . ILE A 1 165 ? -12.178 -21.742 -1.004 1.00 51.56 165 ILE A N 1
ATOM 1401 C CA . ILE A 1 165 ? -12.968 -20.495 -1.023 1.00 51.56 165 ILE A CA 1
ATOM 1402 C C . ILE A 1 165 ? -12.037 -19.270 -1.000 1.00 51.56 165 ILE A C 1
ATOM 1404 O O . ILE A 1 165 ? -12.183 -18.353 -1.802 1.00 51.56 165 ILE A O 1
ATOM 1408 N N . THR A 1 166 ? -11.017 -19.273 -0.139 1.00 49.38 166 THR A N 1
ATOM 1409 C CA . THR A 1 166 ? -10.048 -18.168 -0.000 1.00 49.38 166 THR A CA 1
ATOM 1410 C C . THR A 1 166 ? -8.963 -18.119 -1.071 1.00 49.38 166 THR A C 1
ATOM 1412 O O . THR A 1 166 ? -8.439 -17.048 -1.361 1.00 49.38 166 THR A O 1
ATOM 1415 N N . GLY A 1 167 ? -8.665 -19.231 -1.742 1.00 50.44 167 GLY A N 1
ATOM 1416 C CA . GLY A 1 167 ? -7.826 -19.253 -2.942 1.00 50.44 167 GLY A CA 1
ATOM 1417 C C . GLY A 1 167 ? -8.524 -18.662 -4.171 1.00 50.44 167 GLY A C 1
ATOM 1418 O O . GLY A 1 167 ? -7.856 -18.136 -5.060 1.00 50.44 167 GLY A O 1
ATOM 1419 N N . LYS A 1 168 ? -9.864 -18.698 -4.202 1.00 47.50 168 LYS A N 1
ATOM 1420 C CA . LYS A 1 168 ? -10.706 -18.039 -5.217 1.00 47.50 168 LYS A CA 1
ATOM 1421 C C . LYS A 1 168 ? -10.982 -16.564 -4.897 1.00 47.50 168 LYS A C 1
ATOM 1423 O O . LYS A 1 168 ? -11.402 -15.823 -5.784 1.00 47.50 168 LYS A O 1
ATOM 1428 N N . LEU A 1 169 ? -10.658 -16.120 -3.679 1.00 43.44 169 LEU A N 1
ATOM 1429 C CA . LEU A 1 169 ? -10.779 -14.739 -3.206 1.00 43.44 169 LEU A CA 1
ATOM 1430 C C . LEU A 1 169 ? -9.706 -13.821 -3.803 1.00 43.44 169 LEU A C 1
ATOM 1432 O O . LEU A 1 169 ? -8.825 -13.290 -3.131 1.00 43.44 169 LEU A O 1
ATOM 1436 N N . THR A 1 170 ? -9.809 -13.598 -5.107 1.00 43.41 170 THR A N 1
ATOM 1437 C CA . THR A 1 170 ? -9.367 -12.332 -5.696 1.00 43.41 170 THR A CA 1
ATOM 1438 C C . THR A 1 170 ? -10.451 -11.278 -5.445 1.00 43.41 170 THR A C 1
ATOM 1440 O O . THR A 1 170 ? -11.603 -11.621 -5.203 1.00 43.41 170 THR A O 1
ATOM 1443 N N . TYR A 1 171 ? -10.072 -9.997 -5.442 1.00 45.78 171 TYR A N 1
ATOM 1444 C CA . TYR A 1 171 ? -10.858 -8.811 -5.043 1.00 45.78 171 TYR A CA 1
ATOM 1445 C C . TYR A 1 171 ? -12.247 -8.609 -5.707 1.00 45.78 171 TYR A C 1
ATOM 1447 O O . TYR A 1 171 ? -12.834 -7.541 -5.557 1.00 45.78 171 TYR A O 1
ATOM 1455 N N . THR A 1 172 ? -12.782 -9.567 -6.463 1.00 41.94 172 THR A N 1
ATOM 1456 C CA . THR A 1 172 ? -13.841 -9.333 -7.449 1.00 41.94 172 THR A CA 1
ATOM 1457 C C . THR A 1 172 ? -15.242 -9.814 -7.095 1.00 41.94 172 THR A C 1
ATOM 1459 O O . THR A 1 172 ? -16.123 -9.562 -7.908 1.00 41.94 172 THR A O 1
ATOM 1462 N N . ASN A 1 173 ? -15.522 -10.427 -5.938 1.00 57.66 173 ASN A N 1
ATOM 1463 C CA . ASN A 1 173 ? -16.931 -10.671 -5.606 1.00 57.66 173 ASN A CA 1
ATOM 1464 C C . ASN A 1 173 ? -17.230 -10.710 -4.100 1.00 57.66 173 ASN A C 1
ATOM 1466 O O . ASN A 1 173 ? -17.194 -11.755 -3.457 1.00 57.66 173 ASN A O 1
ATOM 1470 N N . ILE A 1 174 ? -17.517 -9.534 -3.532 1.00 53.41 174 ILE A N 1
ATOM 1471 C CA . ILE A 1 174 ? -17.992 -9.379 -2.145 1.00 53.41 174 ILE A CA 1
ATOM 1472 C C . ILE A 1 174 ? -19.278 -10.189 -1.922 1.00 53.41 174 ILE A C 1
ATOM 1474 O O . ILE A 1 174 ? -19.454 -10.763 -0.848 1.00 53.41 174 ILE A O 1
ATOM 1478 N N . ASP A 1 175 ? -20.116 -10.303 -2.952 1.00 58.50 175 ASP A N 1
ATOM 1479 C CA . ASP A 1 175 ? -21.381 -11.030 -2.889 1.00 58.50 175 ASP A CA 1
ATOM 1480 C C . ASP A 1 175 ? -21.158 -12.541 -2.709 1.00 58.50 175 ASP A C 1
ATOM 1482 O O . ASP A 1 175 ? -21.850 -13.166 -1.919 1.00 58.50 175 ASP A O 1
ATOM 1486 N N . GLU A 1 176 ? -20.113 -13.126 -3.310 1.00 66.56 176 GLU A N 1
ATOM 1487 C CA . GLU A 1 176 ? -19.786 -14.552 -3.118 1.00 66.56 176 GLU A CA 1
ATOM 1488 C C . GLU A 1 176 ? -19.266 -14.858 -1.705 1.00 66.56 176 GLU A C 1
ATOM 1490 O O . GLU A 1 176 ? -19.514 -15.940 -1.171 1.00 66.56 176 GLU A O 1
ATOM 1495 N N . ILE A 1 177 ? -18.561 -13.911 -1.071 1.00 61.84 177 ILE A N 1
ATOM 1496 C CA . ILE A 1 177 ? -18.150 -14.032 0.340 1.00 61.84 177 ILE A CA 1
ATOM 1497 C C . ILE A 1 177 ? -19.376 -13.972 1.238 1.00 61.84 177 ILE A C 1
ATOM 1499 O O . ILE A 1 177 ? -19.497 -14.756 2.178 1.00 61.84 177 ILE A O 1
ATOM 1503 N N . PHE A 1 178 ? -20.258 -13.012 0.963 1.00 67.94 178 PHE A N 1
ATOM 1504 C CA . PHE A 1 178 ? -21.485 -12.833 1.715 1.00 67.94 178 PHE A CA 1
ATOM 1505 C C . PHE A 1 178 ? -22.357 -14.088 1.604 1.00 67.94 178 PHE A C 1
ATOM 1507 O O . PHE A 1 178 ? -22.750 -14.657 2.622 1.00 67.94 178 PHE A O 1
ATOM 1514 N N . ASP A 1 179 ? -22.553 -14.598 0.392 1.00 73.31 179 ASP A N 1
ATOM 1515 C CA . ASP A 1 179 ? -23.292 -15.832 0.158 1.00 73.31 179 ASP A CA 1
ATOM 1516 C C . ASP A 1 179 ? -22.612 -17.026 0.851 1.00 73.31 179 ASP A C 1
ATOM 1518 O O . ASP A 1 179 ? -23.262 -17.794 1.559 1.00 73.31 179 ASP A O 1
ATOM 1522 N N . GLY A 1 180 ? -21.285 -17.147 0.767 1.00 74.06 180 GLY A N 1
ATOM 1523 C CA . GLY A 1 180 ? -20.532 -18.207 1.444 1.00 74.06 180 GLY A CA 1
ATOM 1524 C C . GLY A 1 180 ? -20.585 -18.160 2.978 1.00 74.06 180 GLY A C 1
ATOM 1525 O O . GLY A 1 180 ? -20.506 -19.203 3.622 1.00 74.06 180 GLY A O 1
ATOM 1526 N N . LEU A 1 181 ? -20.729 -16.978 3.581 1.00 70.12 181 LEU A N 1
ATOM 1527 C CA . LEU A 1 181 ? -20.790 -16.815 5.040 1.00 70.12 181 LEU A CA 1
ATOM 1528 C C . LEU A 1 181 ? -22.210 -16.902 5.603 1.00 70.12 181 LEU A C 1
ATOM 1530 O O . LEU A 1 181 ? -22.386 -17.360 6.731 1.00 70.12 181 LEU A O 1
ATOM 1534 N N . PHE A 1 182 ? -23.213 -16.447 4.851 1.00 72.50 182 PHE A N 1
ATOM 1535 C CA . PHE A 1 182 ? -24.573 -16.266 5.367 1.00 72.50 182 PHE A CA 1
ATOM 1536 C C . PHE A 1 182 ? -25.618 -17.194 4.737 1.00 72.50 182 PHE A C 1
ATOM 1538 O O . PHE A 1 182 ? -26.674 -17.387 5.340 1.00 72.50 182 PHE A O 1
ATOM 1545 N N . VAL A 1 183 ? -25.349 -17.787 3.567 1.00 77.88 183 VAL A N 1
ATOM 1546 C CA . VAL A 1 183 ? -26.294 -18.691 2.876 1.00 77.88 183 VAL A CA 1
ATOM 1547 C C . VAL A 1 183 ? -26.009 -20.166 3.176 1.00 77.88 183 VAL A C 1
ATOM 1549 O O . VAL A 1 183 ? -26.902 -21.003 3.054 1.00 77.88 183 VAL A O 1
ATOM 1552 N N . VAL A 1 184 ? -24.799 -20.512 3.619 1.00 79.50 184 VAL A N 1
ATOM 1553 C CA . VAL A 1 184 ? -24.430 -21.903 3.918 1.00 79.50 184 VAL A CA 1
ATOM 1554 C C . VAL A 1 184 ? -25.239 -22.438 5.115 1.00 79.50 184 VAL A C 1
ATOM 1556 O O . VAL A 1 184 ? -25.280 -21.836 6.186 1.00 79.50 184 VAL A O 1
ATOM 1559 N N . GLU A 1 185 ? -25.891 -23.595 4.942 1.00 87.25 185 GLU A N 1
ATOM 1560 C CA . GLU A 1 185 ? -26.720 -24.250 5.976 1.00 87.25 185 GLU A CA 1
ATOM 1561 C C . GLU A 1 185 ? -25.908 -24.898 7.117 1.00 87.25 185 GLU A C 1
ATOM 1563 O O . GLU A 1 185 ? -26.482 -25.477 8.037 1.00 87.25 185 GLU A O 1
ATOM 1568 N N . ASP A 1 186 ? -24.583 -24.781 7.084 1.00 87.38 186 ASP A N 1
ATOM 1569 C CA . ASP A 1 186 ? -23.672 -25.298 8.102 1.00 87.38 186 ASP A CA 1
ATOM 1570 C C . ASP A 1 186 ? -23.816 -24.508 9.415 1.00 87.38 186 ASP A C 1
ATOM 1572 O O . ASP A 1 186 ? -23.429 -23.341 9.521 1.00 87.38 186 ASP A O 1
ATOM 1576 N N . GLU A 1 187 ? -24.388 -25.154 10.430 1.00 86.56 187 GLU A N 1
ATOM 1577 C CA . GLU A 1 187 ? -24.597 -24.552 11.748 1.00 86.56 187 GLU A CA 1
ATOM 1578 C C . GLU A 1 187 ? -23.291 -24.196 12.472 1.00 86.56 187 GLU A C 1
ATOM 1580 O O . GLU A 1 187 ? -23.256 -23.213 13.215 1.00 86.56 187 GLU A O 1
ATOM 1585 N N . GLU A 1 188 ? -22.198 -24.927 12.247 1.00 81.62 188 GLU A N 1
ATOM 1586 C CA . GLU A 1 188 ? -20.906 -24.600 12.855 1.00 81.62 188 GLU A CA 1
ATOM 1587 C C . GLU A 1 188 ? -20.328 -23.321 12.239 1.00 81.62 188 GLU A C 1
ATOM 1589 O O . GLU A 1 188 ? -19.900 -22.413 12.963 1.00 81.62 188 GLU A O 1
ATOM 1594 N N . LEU A 1 189 ? -20.404 -23.192 10.911 1.00 78.38 189 LEU A N 1
ATOM 1595 C CA . LEU A 1 189 ? -19.969 -21.983 10.211 1.00 78.38 189 LEU A CA 1
ATOM 1596 C C . LEU A 1 189 ? -20.806 -20.758 10.604 1.00 78.38 189 LEU A C 1
ATOM 1598 O O . LEU A 1 189 ? -20.249 -19.671 10.788 1.00 78.38 189 LEU A O 1
ATOM 1602 N N . LYS A 1 190 ? -22.122 -20.919 10.798 1.00 77.00 190 LYS A N 1
ATOM 1603 C CA . LYS A 1 190 ? -22.999 -19.842 11.293 1.00 77.00 190 LYS A CA 1
ATOM 1604 C C . LYS A 1 190 ? -22.595 -19.370 12.686 1.00 77.00 190 LYS A C 1
ATOM 1606 O O . LYS A 1 190 ? -22.515 -18.161 12.913 1.00 77.00 190 LYS A O 1
ATOM 1611 N N . ILE A 1 191 ? -22.308 -20.296 13.606 1.00 79.69 191 ILE A N 1
ATOM 1612 C CA . ILE A 1 191 ? -21.850 -19.960 14.963 1.00 79.69 191 ILE A CA 1
ATOM 1613 C C . ILE A 1 191 ? -20.531 -19.185 14.894 1.00 79.69 191 ILE A C 1
ATOM 1615 O O . ILE A 1 191 ? -20.418 -18.114 15.489 1.00 79.69 191 ILE A O 1
ATOM 1619 N N . LEU A 1 192 ? -19.554 -19.674 14.125 1.00 77.56 192 LEU A N 1
ATOM 1620 C CA . LEU A 1 192 ? -18.252 -19.015 13.989 1.00 77.56 192 LEU A CA 1
ATOM 1621 C C . LEU A 1 192 ? -18.358 -17.629 13.341 1.00 77.56 192 LEU A C 1
ATOM 1623 O O . LEU A 1 192 ? -17.712 -16.684 13.797 1.00 77.56 192 LEU A O 1
ATOM 1627 N N . THR A 1 193 ? -19.196 -17.488 12.314 1.00 79.00 193 THR A N 1
ATOM 1628 C CA . THR A 1 193 ? -19.458 -16.205 11.646 1.00 79.00 193 THR A CA 1
ATOM 1629 C C . THR A 1 193 ? -20.132 -15.223 12.603 1.00 79.00 193 THR A C 1
ATOM 1631 O O . THR A 1 193 ? -19.727 -14.063 12.683 1.00 79.00 193 THR A O 1
ATOM 1634 N N . SER A 1 194 ? -21.103 -15.690 13.394 1.00 76.38 194 SER A N 1
ATOM 1635 C CA . SER A 1 194 ? -21.765 -14.884 14.421 1.00 76.38 194 SER A CA 1
ATOM 1636 C C . SER A 1 194 ? -20.784 -14.404 15.496 1.00 76.38 194 SER A C 1
ATOM 1638 O O . SER A 1 194 ? -20.752 -13.211 15.802 1.00 76.38 194 SER A O 1
ATOM 1640 N N . GLU A 1 195 ? -19.923 -15.288 16.011 1.00 78.00 195 GLU A N 1
ATOM 1641 C CA . GLU A 1 195 ? -18.884 -14.924 16.984 1.00 78.00 195 GLU A CA 1
ATOM 1642 C C . GLU A 1 195 ? -17.885 -13.908 16.406 1.00 78.00 195 GLU A C 1
ATOM 1644 O O . GLU A 1 195 ? -17.529 -12.931 17.071 1.00 78.00 195 GLU A O 1
ATOM 1649 N N . ALA A 1 196 ? -17.446 -14.101 15.159 1.00 78.56 196 ALA A N 1
ATOM 1650 C CA . ALA A 1 196 ? -16.521 -13.186 14.496 1.00 78.56 196 ALA A CA 1
ATOM 1651 C C . ALA A 1 196 ? -17.141 -11.792 14.304 1.00 78.56 196 ALA A C 1
ATOM 1653 O O . ALA A 1 196 ? -16.510 -10.786 14.637 1.00 78.56 196 ALA A O 1
ATOM 1654 N N . LEU A 1 197 ? -18.394 -11.724 13.841 1.00 77.69 197 LEU A N 1
ATOM 1655 C CA . LEU A 1 197 ? -19.141 -10.469 13.725 1.00 77.69 197 LEU A CA 1
ATOM 1656 C C . LEU A 1 197 ? -19.331 -9.797 15.081 1.00 77.69 197 LEU A C 1
ATOM 1658 O O . LEU A 1 197 ? -19.165 -8.584 15.182 1.00 77.69 197 LEU A O 1
ATOM 1662 N N . GLN A 1 198 ? -19.618 -10.564 16.133 1.00 78.94 198 GLN A N 1
ATOM 1663 C CA . GLN A 1 198 ? -19.754 -10.025 17.481 1.00 78.94 198 GLN A CA 1
ATOM 1664 C C . GLN A 1 198 ? -18.452 -9.362 17.949 1.00 78.94 198 GLN A C 1
ATOM 1666 O O . GLN A 1 198 ? -18.492 -8.248 18.468 1.00 78.94 198 GLN A O 1
ATOM 1671 N N . ILE A 1 199 ? -17.297 -9.996 17.718 1.00 76.81 199 ILE A N 1
ATOM 1672 C CA . ILE A 1 199 ? -15.980 -9.418 18.035 1.00 76.81 199 ILE A CA 1
ATOM 1673 C C . ILE A 1 199 ? -15.736 -8.142 17.224 1.00 76.81 199 ILE A C 1
ATOM 1675 O O . ILE A 1 199 ? -15.262 -7.145 17.770 1.00 76.81 199 ILE A O 1
ATOM 1679 N N . ILE A 1 200 ? -16.045 -8.154 15.927 1.00 78.75 200 ILE A N 1
ATOM 1680 C CA . ILE A 1 200 ? -15.876 -6.986 15.056 1.00 78.75 200 ILE A CA 1
ATOM 1681 C C . ILE A 1 200 ? -16.740 -5.822 15.560 1.00 78.75 200 ILE A C 1
ATOM 1683 O O . ILE A 1 200 ? -16.218 -4.730 15.782 1.00 78.75 200 ILE A O 1
ATOM 1687 N N . LEU A 1 201 ? -18.027 -6.061 15.819 1.00 74.88 201 LEU A N 1
ATOM 1688 C CA . LEU A 1 201 ? -18.967 -5.052 16.313 1.00 74.88 201 LEU A CA 1
ATOM 1689 C C . LEU A 1 201 ? -18.584 -4.523 17.701 1.00 74.88 201 LEU A C 1
ATOM 1691 O O . LEU A 1 201 ? -18.654 -3.319 17.923 1.00 74.88 201 LEU A O 1
ATOM 1695 N N . LEU A 1 202 ? -18.107 -5.383 18.608 1.00 78.38 202 LEU A N 1
ATOM 1696 C CA . LEU A 1 202 ? -17.566 -4.965 19.908 1.00 78.38 202 LEU A CA 1
ATOM 1697 C C . LEU A 1 202 ? -16.371 -4.018 19.749 1.00 78.38 202 LEU A C 1
ATOM 1699 O O . LEU A 1 202 ? -16.278 -3.020 20.460 1.00 78.38 202 LEU A O 1
ATOM 1703 N N . ASN A 1 203 ? -15.467 -4.294 18.806 1.00 74.50 203 ASN A N 1
ATOM 1704 C CA . ASN A 1 203 ? -14.346 -3.395 18.530 1.00 74.50 203 ASN A CA 1
ATOM 1705 C C . ASN A 1 203 ? -14.819 -2.055 17.952 1.00 74.50 203 ASN A C 1
ATOM 1707 O O . ASN A 1 203 ? -14.324 -1.014 18.379 1.00 74.50 203 ASN A O 1
ATOM 1711 N N . PHE A 1 204 ? -15.788 -2.062 17.029 1.00 73.25 204 PHE A N 1
ATOM 1712 C CA . PHE A 1 204 ? -16.390 -0.825 16.520 1.00 73.25 204 PHE A CA 1
ATOM 1713 C C . PHE A 1 204 ? -17.043 -0.009 17.633 1.00 73.25 204 PHE A C 1
ATOM 1715 O O . PHE A 1 204 ? -16.802 1.191 17.720 1.00 73.25 204 PHE A O 1
ATOM 1722 N N . GLN A 1 205 ? -17.813 -0.653 18.512 1.00 82.12 205 GLN A N 1
ATOM 1723 C CA . GLN A 1 205 ? -18.440 0.011 19.650 1.00 82.12 205 GLN A CA 1
ATOM 1724 C C . GLN A 1 205 ? -17.394 0.672 20.555 1.00 82.12 205 GLN A C 1
ATOM 1726 O O . GLN A 1 205 ? -17.547 1.839 20.891 1.00 82.12 205 GLN A O 1
ATOM 1731 N N . LEU A 1 206 ? -16.306 -0.028 20.896 1.00 71.75 206 LEU A N 1
ATOM 1732 C CA . LEU A 1 206 ? -15.232 0.530 21.727 1.00 71.75 206 LEU A CA 1
ATOM 1733 C C . LEU A 1 206 ? -14.539 1.737 21.078 1.00 71.75 206 LEU A C 1
ATOM 1735 O O . LEU A 1 206 ? -14.178 2.686 21.773 1.00 71.75 206 LEU A O 1
ATOM 1739 N N . ILE A 1 207 ? -14.332 1.700 19.758 1.00 75.25 207 ILE A N 1
ATOM 1740 C CA . ILE A 1 207 ? -13.759 2.829 19.014 1.00 75.25 207 ILE A CA 1
ATOM 1741 C C . ILE A 1 207 ? -14.723 4.017 19.055 1.00 75.25 207 ILE A C 1
ATOM 1743 O O . ILE A 1 207 ? -14.307 5.112 19.425 1.00 75.25 207 ILE A O 1
ATOM 1747 N N . LEU A 1 208 ? -16.006 3.789 18.765 1.00 76.00 208 LEU A N 1
ATOM 1748 C CA . LEU A 1 208 ? -17.032 4.833 18.779 1.00 76.00 208 LEU A CA 1
ATOM 1749 C C . LEU A 1 208 ? -17.229 5.435 20.171 1.00 76.00 208 LEU A C 1
ATOM 1751 O O . LEU A 1 208 ? -17.313 6.649 20.298 1.00 76.00 208 LEU A O 1
ATOM 1755 N N . GLU A 1 209 ? -17.272 4.622 21.227 1.00 80.25 209 GLU A N 1
ATOM 1756 C CA . GLU A 1 209 ? -17.376 5.108 22.608 1.00 80.25 209 GLU A CA 1
ATOM 1757 C C . GLU A 1 209 ? -16.197 6.012 22.974 1.00 80.25 209 GLU A C 1
ATOM 1759 O O . GLU A 1 209 ? -16.385 7.044 23.619 1.00 80.25 209 GLU A O 1
ATOM 1764 N N . ARG A 1 210 ? -14.988 5.660 22.524 1.00 76.88 210 ARG A N 1
ATOM 1765 C CA . ARG A 1 210 ? -13.797 6.482 22.735 1.00 76.88 210 ARG A CA 1
ATOM 1766 C C . ARG A 1 210 ? -13.862 7.791 21.953 1.00 76.88 210 ARG A C 1
ATOM 1768 O O . ARG A 1 210 ? -13.650 8.843 22.544 1.00 76.88 210 ARG A O 1
ATOM 1775 N N . GLU A 1 211 ? -14.181 7.737 20.663 1.00 78.62 211 GLU A N 1
ATOM 1776 C CA . GLU A 1 211 ? -14.305 8.935 19.822 1.00 78.62 211 GLU A CA 1
ATOM 1777 C C . GLU A 1 211 ? -15.400 9.873 20.339 1.00 78.62 211 GLU A C 1
ATOM 1779 O O . GLU A 1 211 ? -15.200 11.083 20.423 1.00 78.62 211 GLU A O 1
ATOM 1784 N N . LEU A 1 212 ? -16.539 9.323 20.763 1.00 78.75 212 LEU A N 1
ATOM 1785 C CA . LEU A 1 212 ? -17.605 10.091 21.398 1.00 78.75 212 LEU A CA 1
ATOM 1786 C C . LEU A 1 212 ? -17.148 10.677 22.734 1.00 78.75 212 LEU A C 1
ATOM 1788 O O . LEU A 1 212 ? -17.429 11.839 22.999 1.00 78.75 212 LEU A O 1
ATOM 1792 N N . SER A 1 213 ? -16.419 9.929 23.565 1.00 82.31 213 SER A N 1
ATOM 1793 C CA . SER A 1 213 ? -15.877 10.462 24.820 1.00 82.31 213 SER A CA 1
ATOM 1794 C C . SER A 1 213 ? -14.898 11.613 24.591 1.00 82.31 213 SER A C 1
ATOM 1796 O O . SER A 1 213 ? -14.840 12.522 25.416 1.00 82.31 213 SER A O 1
ATOM 1798 N N . ASP A 1 214 ? -14.138 11.585 23.498 1.00 78.19 214 ASP A N 1
ATOM 1799 C CA . ASP A 1 214 ? -13.202 12.651 23.150 1.00 78.19 214 ASP A CA 1
ATOM 1800 C C . ASP A 1 214 ? -13.934 13.881 22.570 1.00 78.19 214 ASP A C 1
ATOM 1802 O O . ASP A 1 214 ? -13.527 15.010 22.844 1.00 78.19 214 ASP A O 1
ATOM 1806 N N . CYS A 1 215 ? -15.037 13.681 21.836 1.00 75.94 215 CYS A N 1
ATOM 1807 C CA . CYS A 1 215 ? -15.786 14.728 21.122 1.00 75.94 215 CYS A CA 1
ATOM 1808 C C . CYS A 1 215 ? -17.023 15.294 21.857 1.00 75.94 215 CYS A C 1
ATOM 1810 O O . CYS A 1 215 ? -17.547 16.332 21.453 1.00 75.94 215 CYS A O 1
ATOM 1812 N N . LEU A 1 216 ? -17.536 14.639 22.903 1.00 81.38 216 LEU A N 1
ATOM 1813 C CA . LEU A 1 216 ? -18.700 15.090 23.688 1.00 81.38 216 LEU A CA 1
ATOM 1814 C C . LEU A 1 216 ? -18.310 16.050 24.827 1.00 81.38 216 LEU A C 1
ATOM 1816 O O . LEU A 1 216 ? -17.133 16.176 25.144 1.00 81.38 216 LEU A O 1
ATOM 1820 N N . PRO A 1 217 ? -19.257 16.810 25.431 1.00 79.69 217 PRO A N 1
ATOM 1821 C CA . PRO A 1 217 ? -18.943 17.838 26.442 1.00 79.69 217 PRO A CA 1
ATOM 1822 C C . PRO A 1 217 ? -18.101 17.319 27.603 1.00 79.69 217 PRO A C 1
ATOM 1824 O O . PRO A 1 217 ? -18.516 16.403 28.305 1.00 79.69 217 PRO A O 1
ATOM 1827 N N . GLY A 1 218 ? -16.923 17.925 27.794 1.00 79.25 218 GLY A N 1
ATOM 1828 C CA . GLY A 1 218 ? -15.910 17.483 28.761 1.00 79.25 218 GLY A CA 1
ATOM 1829 C C . GLY A 1 218 ? -14.855 16.521 28.197 1.00 79.25 218 GLY A C 1
ATOM 1830 O O . GLY A 1 218 ? -13.946 16.142 28.930 1.00 79.25 218 GLY A O 1
ATOM 1831 N N . GLY A 1 219 ? -14.961 16.135 26.924 1.00 81.50 219 GLY A N 1
ATOM 1832 C CA . GLY A 1 219 ? -13.940 15.403 26.179 1.00 81.50 219 GLY A CA 1
ATOM 1833 C C . GLY A 1 219 ? -12.776 16.295 25.747 1.00 81.50 219 GLY A C 1
ATOM 1834 O O . GLY A 1 219 ? -12.927 17.510 25.611 1.00 81.50 219 GLY A O 1
ATOM 1835 N N . ILE A 1 220 ? -11.612 15.685 25.504 1.00 76.00 220 ILE A N 1
ATOM 1836 C CA . ILE A 1 220 ? -10.347 16.380 25.191 1.00 76.00 220 ILE A CA 1
ATOM 1837 C C . ILE A 1 220 ? -10.471 17.261 23.936 1.00 76.00 220 ILE A C 1
ATOM 1839 O O . ILE A 1 220 ? -9.790 18.278 23.821 1.00 76.00 220 ILE A O 1
ATOM 1843 N N . LEU A 1 221 ? -11.343 16.882 22.997 1.00 71.44 221 LEU A N 1
ATOM 1844 C CA . LEU A 1 221 ? -11.583 17.613 21.752 1.00 71.44 221 LEU A CA 1
ATOM 1845 C C . LEU A 1 221 ? -12.781 18.564 21.837 1.00 71.44 221 LEU A C 1
ATOM 1847 O O . LEU A 1 221 ? -12.976 19.355 20.917 1.00 71.44 221 LEU A O 1
ATOM 1851 N N . ASN A 1 222 ? -13.572 18.506 22.914 1.00 75.00 222 ASN A N 1
ATOM 1852 C CA . ASN A 1 222 ? -14.765 19.335 23.082 1.00 75.00 222 ASN A CA 1
ATOM 1853 C C . ASN A 1 222 ? -14.610 20.491 24.070 1.00 75.00 222 ASN A C 1
ATOM 1855 O O . ASN A 1 222 ? -15.591 21.139 24.445 1.00 75.00 222 ASN A O 1
ATOM 1859 N N . GLU A 1 223 ? -13.401 20.774 24.541 1.00 65.50 223 GLU A N 1
ATOM 1860 C CA . GLU A 1 223 ? -13.205 22.045 25.218 1.00 65.50 223 GLU A CA 1
ATOM 1861 C C . GLU A 1 223 ? -13.403 23.166 24.192 1.00 65.50 223 GLU A C 1
ATOM 1863 O O . GLU A 1 223 ? -12.571 23.378 23.308 1.00 65.50 223 GLU A O 1
ATOM 1868 N N . ASN A 1 224 ? -14.544 23.857 24.317 1.00 54.78 224 ASN A N 1
ATOM 1869 C CA . ASN A 1 224 ? -14.877 25.140 23.702 1.00 54.78 224 ASN A CA 1
ATOM 1870 C C . ASN A 1 224 ? -13.808 26.179 24.064 1.00 54.78 224 ASN A C 1
ATOM 1872 O O . ASN A 1 224 ? -14.023 27.077 24.877 1.00 54.78 224 ASN A O 1
ATOM 1876 N N . ASN A 1 225 ? -12.624 26.046 23.488 1.00 47.56 225 ASN A N 1
ATOM 1877 C CA . ASN A 1 225 ? -11.604 27.061 23.542 1.00 47.56 225 ASN A CA 1
ATOM 1878 C C . ASN A 1 225 ? -11.836 27.974 22.336 1.00 47.56 225 ASN A C 1
ATOM 1880 O O . ASN A 1 225 ? -11.156 27.903 21.314 1.00 47.56 225 ASN 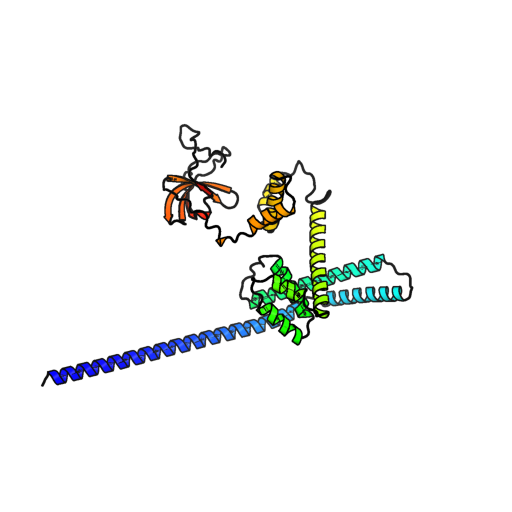A O 1
ATOM 1884 N N . ASP A 1 226 ? -12.728 28.942 22.517 1.00 53.00 226 ASP A N 1
ATOM 1885 C CA . ASP A 1 226 ? -12.717 30.169 21.711 1.00 53.00 226 ASP A CA 1
ATOM 1886 C C . ASP A 1 226 ? -11.370 30.933 21.847 1.00 53.00 226 ASP A C 1
ATOM 1888 O O . ASP A 1 226 ? -11.147 31.944 21.185 1.00 53.00 226 ASP A O 1
ATOM 1892 N N . GLY A 1 227 ? -10.442 30.428 22.675 1.00 53.47 227 GLY A N 1
ATOM 1893 C CA . GLY A 1 227 ? -9.050 30.851 22.798 1.00 53.47 227 GLY A CA 1
ATOM 1894 C C . GLY A 1 227 ? -7.998 29.761 22.532 1.00 53.47 227 GLY A C 1
ATOM 1895 O O . GLY A 1 227 ? -6.935 29.839 23.146 1.00 53.47 227 GLY A O 1
ATOM 1896 N N . ILE A 1 228 ? -8.238 28.751 21.671 1.00 53.00 228 ILE A N 1
ATOM 1897 C CA . ILE A 1 228 ? -7.145 27.838 21.259 1.00 53.00 228 ILE A CA 1
ATOM 1898 C C . ILE A 1 228 ? -6.065 28.675 20.567 1.00 53.00 228 ILE A C 1
ATOM 1900 O O . ILE A 1 228 ? -6.284 29.241 19.495 1.00 53.00 228 ILE A O 1
ATOM 1904 N N . ASP A 1 229 ? -4.894 28.717 21.199 1.00 57.69 229 ASP A N 1
ATOM 1905 C CA . ASP A 1 229 ? -3.663 29.306 20.689 1.00 57.69 229 ASP A CA 1
ATOM 1906 C C . ASP A 1 229 ? -3.405 28.838 19.247 1.00 57.69 229 ASP A C 1
ATOM 1908 O O . ASP A 1 229 ? -3.319 27.638 18.966 1.00 57.69 229 ASP A O 1
ATOM 1912 N N . ILE A 1 230 ? -3.264 29.798 18.332 1.00 61.19 230 ILE A N 1
ATOM 1913 C CA . ILE A 1 230 ? -2.948 29.588 16.912 1.00 61.19 230 ILE A CA 1
ATOM 1914 C C . ILE A 1 230 ? -1.755 28.628 16.756 1.00 61.19 230 ILE A C 1
ATOM 1916 O O . ILE A 1 230 ? -1.752 27.803 15.840 1.00 61.19 230 ILE A O 1
ATOM 1920 N N . ASN A 1 231 ? -0.806 28.642 17.701 1.00 59.44 231 ASN A N 1
ATOM 1921 C CA . ASN A 1 231 ? 0.343 27.737 17.699 1.00 59.44 231 ASN A CA 1
ATOM 1922 C C . ASN A 1 231 ? -0.029 26.260 17.895 1.00 59.44 231 ASN A C 1
ATOM 1924 O O . ASN A 1 231 ? 0.606 25.397 17.298 1.00 59.44 231 ASN A O 1
ATOM 1928 N N . SER A 1 232 ? -1.062 25.930 18.677 1.00 55.81 232 SER A N 1
ATOM 1929 C CA . SER A 1 232 ? -1.510 24.533 18.847 1.00 55.81 232 SER A CA 1
ATOM 1930 C C . SER A 1 232 ? -2.145 23.991 17.559 1.00 55.81 232 SER A C 1
ATOM 1932 O O . SER A 1 232 ? -1.985 22.820 17.199 1.00 55.81 232 SER A O 1
ATOM 1934 N N . ARG A 1 233 ? -2.801 24.877 16.800 1.00 54.88 233 ARG A N 1
ATOM 1935 C CA . ARG A 1 233 ? -3.333 24.582 15.463 1.00 54.88 233 ARG A CA 1
ATOM 1936 C C . ARG A 1 233 ? -2.225 24.438 14.415 1.00 54.88 233 ARG A C 1
ATOM 1938 O O . ARG A 1 233 ? -2.396 23.695 13.459 1.00 54.88 233 ARG A O 1
ATOM 1945 N N . GLU A 1 234 ? -1.088 25.113 14.583 1.00 60.16 234 GLU A N 1
ATOM 1946 C CA . GLU A 1 234 ? 0.099 24.926 13.734 1.00 60.16 234 GLU A CA 1
ATOM 1947 C C . GLU A 1 234 ? 0.901 23.672 14.089 1.00 60.16 234 GLU A C 1
ATOM 1949 O O . GLU A 1 234 ? 1.363 22.971 13.193 1.00 60.16 234 GLU A O 1
ATOM 1954 N N . GLN A 1 235 ? 1.015 23.329 15.372 1.00 59.31 235 GLN A N 1
ATOM 1955 C CA . GLN A 1 235 ? 1.698 22.109 15.809 1.00 59.31 235 GLN A CA 1
ATOM 1956 C C . GLN A 1 235 ? 0.972 20.844 15.330 1.00 59.31 235 GLN A C 1
ATOM 1958 O O . GLN A 1 235 ? 1.623 19.882 14.919 1.00 59.31 235 GLN A O 1
ATOM 1963 N N . SER A 1 236 ? -0.363 20.871 15.279 1.00 51.41 236 SER A N 1
ATOM 1964 C CA . SER A 1 236 ? -1.175 19.775 14.731 1.00 51.41 236 SER A CA 1
ATOM 1965 C C . SER A 1 236 ? -1.090 19.628 13.203 1.00 51.41 236 SER A C 1
ATOM 1967 O O . SER A 1 236 ? -1.317 18.525 12.713 1.00 51.41 236 SER A O 1
ATOM 1969 N N . LYS A 1 237 ? -0.652 20.651 12.443 1.00 54.81 237 LYS A N 1
ATOM 1970 C CA . LYS A 1 237 ? -0.388 20.526 10.986 1.00 54.81 237 LYS A CA 1
ATOM 1971 C C . LYS A 1 237 ? 0.762 19.569 10.659 1.00 54.81 237 LYS A C 1
ATOM 1973 O O . LYS A 1 237 ? 0.847 19.073 9.542 1.00 54.81 237 LYS A O 1
ATOM 1978 N N . SER A 1 238 ? 1.661 19.332 11.616 1.00 48.69 238 SER A N 1
ATOM 1979 C CA . SER A 1 238 ? 2.844 18.478 11.436 1.00 48.69 238 SER A CA 1
ATOM 1980 C C . SER A 1 238 ? 2.597 16.997 11.744 1.00 48.69 238 SER A C 1
ATOM 1982 O O . SER A 1 238 ? 3.440 16.151 11.438 1.00 48.69 238 SER A O 1
ATOM 1984 N N . VAL A 1 239 ? 1.446 16.662 12.335 1.00 40.91 239 VAL A N 1
ATOM 1985 C CA . VAL A 1 239 ? 1.082 15.275 12.621 1.00 40.91 239 VAL A CA 1
ATOM 1986 C C . VAL A 1 239 ? 0.457 14.705 11.357 1.00 40.91 239 VAL A C 1
ATOM 1988 O O . VAL A 1 239 ? -0.581 15.183 10.913 1.00 40.91 239 VAL A O 1
ATOM 1991 N N . ALA A 1 240 ? 1.087 13.693 10.758 1.00 41.84 240 ALA A N 1
ATOM 1992 C CA . ALA A 1 240 ? 0.525 12.999 9.605 1.00 41.84 240 ALA A CA 1
ATOM 1993 C C . ALA A 1 240 ? -0.843 12.406 9.987 1.00 41.84 240 ALA A C 1
ATOM 1995 O O . ALA A 1 240 ? -0.914 11.374 10.665 1.00 41.84 240 ALA A O 1
ATOM 1996 N N . THR A 1 241 ? -1.922 13.069 9.569 1.00 46.91 241 THR A N 1
ATOM 1997 C CA . THR A 1 241 ? -3.295 12.604 9.749 1.00 46.91 241 THR A CA 1
ATOM 1998 C C . THR A 1 241 ? -3.433 11.296 8.986 1.00 46.91 241 THR A C 1
ATOM 2000 O O . THR A 1 241 ? -3.488 11.220 7.764 1.00 46.91 241 THR A O 1
ATOM 2003 N N . THR A 1 242 ? -3.402 10.198 9.726 1.00 44.22 242 THR A N 1
ATOM 2004 C CA . THR A 1 242 ? -3.479 8.843 9.171 1.00 44.22 242 THR A CA 1
ATOM 2005 C C . THR A 1 242 ? -4.931 8.381 9.002 1.00 44.22 242 THR A C 1
ATOM 2007 O O . THR A 1 242 ? -5.163 7.203 8.757 1.00 44.22 242 THR A O 1
ATOM 2010 N N . ASN A 1 243 ? -5.874 9.335 9.045 1.00 44.75 243 ASN A N 1
ATOM 2011 C CA . ASN A 1 243 ? -7.326 9.177 8.921 1.00 44.75 243 ASN A CA 1
ATOM 2012 C C . ASN A 1 243 ? -7.951 10.094 7.841 1.00 44.75 243 ASN A C 1
ATOM 2014 O O . ASN A 1 243 ? -9.143 10.381 7.882 1.00 44.75 243 ASN A O 1
ATOM 2018 N N . ILE A 1 244 ? -7.174 10.538 6.840 1.00 53.91 244 ILE A N 1
ATOM 2019 C CA . ILE A 1 244 ? -7.658 11.494 5.819 1.00 53.91 244 ILE A CA 1
ATOM 2020 C C . ILE A 1 244 ? -8.893 10.981 5.072 1.00 53.91 244 ILE A C 1
ATOM 2022 O O . ILE A 1 244 ? -9.697 11.792 4.648 1.00 53.91 244 ILE A O 1
ATOM 2026 N N . ILE A 1 245 ? -9.074 9.669 4.899 1.00 55.06 245 ILE A N 1
ATOM 2027 C CA . ILE A 1 245 ? -10.216 9.148 4.132 1.00 55.06 245 ILE A CA 1
ATOM 2028 C C . ILE A 1 245 ? -11.521 9.394 4.893 1.00 55.06 245 ILE A C 1
ATOM 2030 O O . ILE A 1 245 ? -12.380 10.098 4.378 1.00 55.06 245 ILE A O 1
ATOM 2034 N N . SER A 1 246 ? -11.634 8.927 6.139 1.00 60.38 246 SER A N 1
ATOM 2035 C CA . SER A 1 246 ? -12.844 9.150 6.936 1.00 60.38 246 SER A CA 1
ATOM 2036 C C . SER A 1 246 ? -13.071 10.636 7.207 1.00 60.38 246 SER A C 1
ATOM 2038 O O . SER A 1 246 ? -14.181 11.120 7.023 1.00 60.38 246 SER A O 1
ATOM 2040 N N . GLU A 1 247 ? -12.029 11.396 7.555 1.00 59.16 247 GLU A N 1
ATOM 2041 C CA . GLU A 1 247 ? -12.146 12.843 7.787 1.00 59.16 247 GLU A CA 1
ATOM 2042 C C . GLU A 1 247 ? -12.566 13.614 6.525 1.00 59.16 247 GLU A C 1
ATOM 2044 O O . GLU A 1 247 ? -13.409 14.509 6.604 1.00 59.16 247 GLU A O 1
ATOM 2049 N N . ARG A 1 248 ? -12.031 13.261 5.348 1.00 69.81 248 ARG A N 1
ATOM 2050 C CA . ARG A 1 248 ? -12.426 13.847 4.056 1.00 69.81 248 ARG A CA 1
ATOM 2051 C C . ARG A 1 248 ? -13.865 13.496 3.712 1.00 69.81 248 ARG A C 1
ATOM 2053 O O . ARG A 1 248 ? -14.593 14.363 3.234 1.00 69.81 248 ARG A O 1
ATOM 2060 N N . ASP A 1 249 ? -14.266 12.252 3.931 1.00 70.44 249 ASP A N 1
ATOM 2061 C CA . ASP A 1 249 ? -15.596 11.774 3.573 1.00 70.44 249 ASP A CA 1
ATOM 2062 C C . ASP A 1 249 ? -16.645 12.410 4.508 1.00 70.44 249 ASP A C 1
ATOM 2064 O O . ASP A 1 249 ? -17.647 12.944 4.030 1.00 70.44 249 ASP A O 1
ATOM 2068 N N . PHE A 1 250 ? -16.346 12.552 5.807 1.00 69.44 250 PHE A N 1
ATOM 2069 C CA . PHE A 1 250 ? -17.156 13.349 6.738 1.00 69.44 250 PHE A CA 1
ATOM 2070 C C . PHE A 1 250 ? -17.190 14.839 6.375 1.00 69.44 250 PHE A C 1
ATOM 2072 O O . PHE A 1 250 ? -18.254 15.457 6.431 1.00 69.44 250 PHE A O 1
ATOM 2079 N N . ALA A 1 251 ? -16.064 15.434 5.971 1.00 68.44 251 ALA A N 1
ATOM 2080 C CA . ALA A 1 251 ? -16.022 16.835 5.547 1.00 68.44 251 ALA A CA 1
ATOM 2081 C C . ALA A 1 251 ? -16.839 17.077 4.265 1.00 68.44 251 ALA A C 1
ATOM 2083 O O . ALA A 1 251 ? -17.530 18.094 4.151 1.00 68.44 251 ALA A O 1
ATOM 2084 N N . ASN A 1 252 ? -16.802 16.137 3.318 1.00 67.69 252 ASN A N 1
ATOM 2085 C CA . ASN A 1 252 ? -17.606 16.176 2.099 1.00 67.69 252 ASN A CA 1
ATOM 2086 C C . ASN A 1 252 ? -19.095 16.020 2.402 1.00 67.69 252 ASN A C 1
ATOM 2088 O O . ASN A 1 252 ? -19.889 16.829 1.919 1.00 67.69 252 ASN A O 1
ATOM 2092 N N . LEU A 1 253 ? -19.463 15.058 3.249 1.00 76.00 253 LEU A N 1
ATOM 2093 C CA . LEU A 1 253 ? -20.842 14.863 3.689 1.00 76.00 253 LEU A CA 1
ATOM 2094 C C . LEU A 1 253 ? -21.372 16.112 4.411 1.00 76.00 253 LEU A C 1
ATOM 2096 O O . LEU A 1 253 ? -22.466 16.592 4.115 1.00 76.00 253 LEU A O 1
ATOM 2100 N N . TYR A 1 254 ? -20.563 16.706 5.291 1.00 74.50 254 TYR A N 1
ATOM 2101 C CA . TYR A 1 254 ? -20.898 17.941 5.999 1.00 74.50 254 TYR A CA 1
ATOM 2102 C C . TYR A 1 254 ? -21.081 19.134 5.046 1.00 74.50 254 TYR A C 1
ATOM 2104 O O . TYR A 1 254 ? -22.033 19.908 5.182 1.00 74.50 254 TYR A O 1
ATOM 2112 N N . ARG A 1 255 ? -20.207 19.284 4.041 1.00 82.88 255 ARG A N 1
ATOM 2113 C CA . ARG A 1 255 ? -20.362 20.298 2.983 1.00 82.88 255 ARG A CA 1
ATOM 2114 C C . ARG A 1 255 ? -21.667 20.090 2.214 1.00 82.88 255 ARG A C 1
ATOM 2116 O O . ARG A 1 255 ? -22.426 21.043 2.045 1.00 82.88 255 ARG A O 1
ATOM 2123 N N . LEU A 1 256 ? -21.946 18.856 1.795 1.00 76.81 256 LEU A N 1
ATOM 2124 C CA . LEU A 1 256 ? -23.147 18.507 1.039 1.00 76.81 256 LEU A CA 1
ATOM 2125 C C . LEU A 1 256 ? -24.430 18.746 1.840 1.00 76.81 256 LEU A C 1
ATOM 2127 O O . LEU A 1 256 ? -25.392 19.263 1.282 1.00 76.81 256 LEU A O 1
ATOM 2131 N N . GLN A 1 257 ? -24.436 18.478 3.148 1.00 86.75 257 GLN A N 1
ATOM 2132 C CA . GLN A 1 257 ? -25.565 18.819 4.022 1.00 86.75 257 GLN A CA 1
ATOM 2133 C C . GLN A 1 257 ? -25.839 20.329 4.065 1.00 86.75 257 GLN A C 1
ATOM 2135 O O . GLN A 1 257 ? -26.996 20.745 4.113 1.00 86.75 257 GLN A O 1
ATOM 2140 N N . ARG A 1 258 ? -24.797 21.170 4.016 1.00 78.69 258 ARG A N 1
ATOM 2141 C CA . ARG A 1 258 ? -24.958 22.634 3.974 1.00 78.69 258 ARG A CA 1
ATOM 2142 C C . ARG A 1 258 ? -25.424 23.134 2.609 1.00 78.69 258 ARG A C 1
ATOM 2144 O O . ARG A 1 258 ? -26.217 24.069 2.550 1.00 78.69 258 ARG A O 1
ATOM 2151 N N . GLU A 1 259 ? -24.929 22.535 1.529 1.00 77.50 259 GLU A N 1
ATOM 2152 C CA . GLU A 1 259 ? -25.299 22.898 0.154 1.00 77.50 259 GLU A CA 1
ATOM 2153 C C . GLU A 1 259 ? -26.699 22.392 -0.226 1.00 77.50 259 GLU A C 1
ATOM 2155 O O . GLU A 1 259 ? -27.416 23.053 -0.979 1.00 77.50 259 GLU A O 1
ATOM 2160 N N . LYS A 1 260 ? -27.107 21.237 0.311 1.00 92.38 260 LYS A N 1
ATOM 2161 C CA . LYS A 1 260 ? -28.362 20.545 -0.004 1.00 92.38 260 LYS A CA 1
ATOM 2162 C C . LYS A 1 260 ? -29.122 20.164 1.283 1.00 92.38 260 LYS A C 1
ATOM 2164 O O . LYS A 1 260 ? -29.322 18.980 1.544 1.00 92.38 260 LYS A O 1
ATOM 2169 N N . PRO A 1 261 ? -29.626 21.136 2.068 1.00 86.19 261 PRO A N 1
ATOM 2170 C CA . PRO A 1 261 ? -30.218 20.878 3.390 1.00 86.19 261 PRO A CA 1
ATOM 2171 C C . PRO A 1 261 ? -31.509 20.042 3.371 1.00 86.19 261 PRO A C 1
ATOM 2173 O O . PRO A 1 261 ? -31.945 19.566 4.414 1.00 86.19 261 PRO A O 1
ATOM 2176 N N . TYR A 1 262 ? -32.133 19.869 2.201 1.00 92.75 262 TYR A N 1
ATOM 2177 C CA . TYR A 1 262 ? -33.348 19.066 2.023 1.00 92.75 262 TYR A CA 1
ATOM 2178 C C . TYR A 1 262 ? -33.084 17.681 1.413 1.00 92.75 262 TYR A C 1
ATOM 2180 O O . TYR A 1 262 ? -34.029 16.917 1.218 1.00 92.75 262 TYR A O 1
ATOM 2188 N N . ALA A 1 263 ? -31.831 17.360 1.070 1.00 82.62 263 ALA A N 1
ATOM 2189 C CA . ALA A 1 263 ? -31.476 16.025 0.604 1.00 82.62 263 ALA A CA 1
ATOM 2190 C C . ALA A 1 263 ? -31.506 15.043 1.781 1.00 82.62 263 ALA A C 1
ATOM 2192 O O . ALA A 1 263 ? -31.111 15.390 2.897 1.00 82.62 263 ALA A O 1
ATOM 2193 N N . ASN A 1 264 ? -31.990 13.819 1.550 1.00 91.38 264 ASN A N 1
ATOM 2194 C CA . ASN A 1 264 ? -31.917 12.798 2.590 1.00 91.38 264 ASN A CA 1
ATOM 2195 C C . ASN A 1 264 ? -30.448 12.385 2.803 1.00 91.38 264 ASN A C 1
ATOM 2197 O O . ASN A 1 264 ? -29.623 12.490 1.897 1.00 91.38 264 ASN A O 1
ATOM 2201 N N . LEU A 1 265 ? -30.127 11.923 4.013 1.00 78.25 265 LEU A N 1
ATOM 2202 C CA . LEU A 1 265 ? -28.754 11.572 4.375 1.00 78.25 265 LEU A CA 1
ATOM 2203 C C . LEU A 1 265 ? -28.174 10.493 3.448 1.00 78.25 265 LEU A C 1
ATOM 2205 O O . LEU A 1 265 ? -27.047 10.634 2.998 1.00 78.25 265 LEU A O 1
ATOM 2209 N N . ILE A 1 266 ? -28.989 9.498 3.088 1.00 81.31 266 ILE A N 1
ATOM 2210 C CA . ILE A 1 266 ? -28.604 8.379 2.217 1.00 81.31 266 ILE A CA 1
ATOM 2211 C C . ILE A 1 266 ? -28.147 8.871 0.835 1.00 81.31 266 ILE A C 1
ATOM 2213 O O . ILE A 1 266 ? -27.115 8.438 0.347 1.00 81.31 266 ILE A O 1
ATOM 2217 N N . ALA A 1 267 ? -28.848 9.823 0.217 1.00 81.75 267 ALA A N 1
ATOM 2218 C CA . ALA A 1 267 ? -28.467 10.374 -1.084 1.00 81.75 267 ALA A CA 1
ATOM 2219 C C . ALA A 1 267 ? -27.179 11.206 -1.004 1.00 81.75 267 ALA A C 1
ATOM 2221 O O . ALA A 1 267 ? -26.424 11.274 -1.972 1.00 81.75 267 ALA A O 1
ATOM 2222 N N . LEU A 1 268 ? -26.921 11.850 0.139 1.00 80.44 268 LEU A N 1
ATOM 2223 C CA . LEU A 1 268 ? -25.676 12.584 0.363 1.00 80.44 268 LEU A CA 1
ATOM 2224 C C . LEU A 1 268 ? -24.494 11.640 0.619 1.00 80.44 268 LEU A C 1
ATOM 2226 O O . LEU A 1 268 ? -23.383 11.923 0.170 1.00 80.44 268 LEU A O 1
ATOM 2230 N N . GLU A 1 269 ? -24.731 10.522 1.305 1.00 79.81 269 GLU A N 1
ATOM 2231 C CA . GLU A 1 269 ? -23.760 9.437 1.477 1.00 79.81 269 GLU A CA 1
ATOM 2232 C C . GLU A 1 269 ? -23.446 8.782 0.128 1.00 79.81 269 GLU A C 1
ATOM 2234 O O . GLU A 1 269 ? -22.279 8.726 -0.242 1.00 79.81 269 GLU A O 1
ATOM 2239 N N . GLU A 1 270 ? -24.460 8.437 -0.674 1.00 80.12 270 GLU A N 1
ATOM 2240 C CA . GLU A 1 270 ? -24.288 7.903 -2.033 1.00 80.12 270 GLU A CA 1
ATOM 2241 C C . GLU A 1 270 ? -23.484 8.850 -2.933 1.00 80.12 270 GLU A C 1
ATOM 2243 O O . GLU A 1 270 ? -22.639 8.408 -3.709 1.00 80.12 270 GLU A O 1
ATOM 2248 N N . GLU A 1 271 ? -23.707 10.164 -2.838 1.00 82.81 271 GLU A N 1
ATOM 2249 C CA . GLU A 1 271 ? -22.946 11.155 -3.603 1.00 82.81 271 GLU A CA 1
ATOM 2250 C C . GLU A 1 271 ? -21.497 11.278 -3.110 1.00 82.81 271 GLU A C 1
ATOM 2252 O O . GLU A 1 271 ? -20.578 11.434 -3.918 1.00 82.81 271 GLU A O 1
ATOM 2257 N N . THR A 1 272 ? -21.276 11.163 -1.799 1.00 80.62 272 THR A N 1
ATOM 2258 C CA . THR A 1 272 ? -19.931 11.143 -1.210 1.00 80.62 272 THR A CA 1
ATOM 2259 C C . THR A 1 272 ? -19.182 9.886 -1.652 1.00 80.62 272 THR A C 1
ATOM 2261 O O . THR A 1 272 ? -18.085 9.986 -2.203 1.00 80.62 272 THR A O 1
ATOM 2264 N N . ASP A 1 273 ? -19.814 8.721 -1.541 1.00 72.50 273 ASP A N 1
ATOM 2265 C CA . ASP A 1 273 ? -19.275 7.435 -1.974 1.00 72.50 273 ASP A CA 1
ATOM 2266 C C . ASP A 1 273 ? -19.051 7.394 -3.486 1.00 72.50 273 ASP A C 1
ATOM 2268 O O . ASP A 1 273 ? -18.046 6.856 -3.944 1.00 72.50 273 ASP A O 1
ATOM 2272 N N . PHE A 1 274 ? -19.913 8.018 -4.292 1.00 73.12 274 PHE A N 1
ATOM 2273 C CA . PHE A 1 274 ? -19.718 8.143 -5.740 1.00 73.12 274 PHE A CA 1
ATOM 2274 C C . PHE A 1 274 ? -18.491 8.995 -6.099 1.00 73.12 274 PHE A C 1
ATOM 2276 O O . PHE A 1 274 ? -17.787 8.707 -7.070 1.00 73.12 274 PHE A O 1
ATOM 2283 N N . VAL A 1 275 ? -18.202 10.040 -5.320 1.00 66.31 275 VAL A N 1
ATOM 2284 C CA . VAL A 1 275 ? -16.993 10.861 -5.493 1.00 66.31 275 VAL A CA 1
ATOM 2285 C C . VAL A 1 275 ? -15.736 10.082 -5.089 1.00 66.31 275 VAL A C 1
ATOM 2287 O O . VAL A 1 275 ? -14.691 10.248 -5.719 1.00 66.31 275 VAL A O 1
ATOM 2290 N N . VAL A 1 276 ? -15.837 9.209 -4.083 1.00 63.50 276 VAL A N 1
ATOM 2291 C CA . VAL A 1 276 ? -14.717 8.420 -3.541 1.00 63.50 276 VAL A CA 1
ATOM 2292 C C . VAL A 1 276 ? -14.433 7.146 -4.347 1.00 63.50 276 VAL A C 1
ATOM 2294 O O . VAL A 1 276 ? -13.273 6.768 -4.500 1.00 63.50 276 VAL A O 1
ATOM 2297 N N . SER A 1 277 ? -15.471 6.495 -4.875 1.00 49.66 277 SER A N 1
ATOM 2298 C CA . SER A 1 277 ? -15.410 5.187 -5.547 1.00 49.66 277 SER A CA 1
ATOM 2299 C C . SER A 1 277 ? -15.053 5.251 -7.028 1.00 49.66 277 SER A C 1
ATOM 2301 O O . SER A 1 277 ? -14.822 4.205 -7.638 1.00 49.66 277 SER A O 1
ATOM 2303 N N . LYS A 1 278 ? -14.959 6.445 -7.630 1.00 50.88 278 LYS A N 1
ATOM 2304 C CA . LYS A 1 278 ? -14.432 6.560 -8.992 1.00 50.88 278 LYS A CA 1
ATOM 2305 C C . LYS A 1 278 ? -12.984 6.058 -9.007 1.00 50.88 278 LYS A C 1
ATOM 2307 O O . LYS A 1 278 ? -12.130 6.693 -8.384 1.00 50.88 278 LYS A O 1
ATOM 2312 N N . PRO A 1 279 ? -12.676 4.954 -9.716 1.00 45.44 279 PRO A N 1
ATOM 2313 C CA . PRO A 1 279 ? -11.303 4.493 -9.839 1.00 45.44 279 PRO A CA 1
ATOM 2314 C C . PRO A 1 279 ? -10.483 5.619 -10.469 1.00 45.44 279 PRO A C 1
ATOM 2316 O O . PRO A 1 279 ? -10.900 6.192 -11.487 1.00 45.44 279 PRO A O 1
ATOM 2319 N N . SER A 1 280 ? -9.329 5.928 -9.867 1.00 49.44 280 SER A N 1
ATOM 2320 C CA . SER A 1 280 ? -8.397 6.973 -10.323 1.00 49.44 280 SER A CA 1
ATOM 2321 C C . SER A 1 280 ? -8.071 6.872 -11.814 1.00 49.44 280 SER A C 1
ATOM 2323 O O . SER A 1 280 ? -7.737 7.868 -12.444 1.00 49.44 280 SER A O 1
ATOM 2325 N N . ASP A 1 281 ? -8.236 5.684 -12.390 1.00 43.94 281 ASP A N 1
ATOM 2326 C CA . ASP A 1 281 ? -7.898 5.351 -13.769 1.00 43.94 281 ASP A CA 1
ATOM 2327 C C . ASP A 1 281 ? -8.911 5.871 -14.804 1.00 43.94 281 ASP A C 1
ATOM 2329 O O . ASP A 1 281 ? -8.603 5.924 -15.992 1.00 43.94 281 ASP A O 1
ATOM 2333 N N . THR A 1 282 ? -10.112 6.295 -14.386 1.00 43.88 282 THR A N 1
ATOM 2334 C CA . THR A 1 282 ? -11.096 6.916 -15.304 1.00 43.88 282 THR A CA 1
ATOM 2335 C C . THR A 1 282 ? -11.064 8.439 -15.286 1.00 43.88 282 THR A C 1
ATOM 2337 O O . THR A 1 282 ? -11.644 9.082 -16.165 1.00 43.88 282 THR A O 1
ATOM 2340 N N . TYR A 1 283 ? -10.336 9.034 -14.341 1.00 45.50 283 TYR A N 1
ATOM 2341 C CA . TYR A 1 283 ? -9.972 10.438 -14.413 1.00 45.50 283 TYR A CA 1
ATOM 2342 C C . TYR A 1 283 ? -8.641 10.534 -15.152 1.00 45.50 283 TYR A C 1
ATOM 2344 O O . TYR A 1 283 ? -7.602 10.769 -14.550 1.00 45.50 283 TYR A O 1
ATOM 2352 N N . THR A 1 284 ? -8.650 10.364 -16.477 1.00 50.62 284 THR A N 1
ATOM 2353 C CA . THR A 1 284 ? -7.626 11.041 -17.277 1.00 50.62 284 THR A CA 1
ATOM 2354 C C . THR A 1 284 ? -7.930 12.526 -17.114 1.00 50.62 284 THR A C 1
ATOM 2356 O O . THR A 1 284 ? -8.950 12.964 -17.669 1.00 50.62 284 THR A O 1
ATOM 2359 N N . PRO A 1 285 ? -7.159 13.300 -16.318 1.00 58.28 285 PRO A N 1
ATOM 2360 C CA . PRO A 1 285 ? -7.388 14.732 -16.242 1.00 58.28 285 PRO A CA 1
ATOM 2361 C C . PRO A 1 285 ? -7.400 15.233 -17.678 1.00 58.28 285 PRO A C 1
ATOM 2363 O O . PRO A 1 285 ? -6.521 14.868 -18.463 1.00 58.28 285 PRO A O 1
ATOM 2366 N N . LYS A 1 286 ? -8.460 15.961 -18.057 1.00 64.44 286 LYS A N 1
ATOM 2367 C CA . LYS A 1 286 ? -8.542 16.561 -19.390 1.00 64.44 286 LYS A CA 1
ATOM 2368 C C . LYS A 1 286 ? -7.221 17.280 -19.604 1.00 64.44 286 LYS A C 1
ATOM 2370 O O . LYS A 1 286 ? -6.946 18.231 -18.880 1.00 64.44 286 LYS A O 1
ATOM 2375 N N . SER A 1 287 ? -6.407 16.771 -20.529 1.00 73.94 287 SER A N 1
ATOM 2376 C CA . SER A 1 287 ? -5.101 17.348 -20.822 1.00 73.94 287 SER A CA 1
ATOM 2377 C C . SER A 1 287 ? -5.322 18.818 -21.142 1.00 73.94 287 SER A C 1
ATOM 2379 O O . SER A 1 287 ? -5.988 19.157 -22.125 1.00 73.94 287 SER A O 1
ATOM 2381 N N . ILE A 1 288 ? -4.864 19.689 -20.245 1.00 87.56 288 ILE A N 1
ATOM 2382 C CA . ILE A 1 288 ? -4.936 21.124 -20.456 1.00 87.56 288 ILE A CA 1
ATOM 2383 C C . ILE A 1 288 ? -3.902 21.419 -21.539 1.00 87.56 288 ILE A C 1
ATOM 2385 O O . ILE A 1 288 ? -2.719 21.116 -21.379 1.00 87.56 288 ILE A O 1
ATOM 2389 N N . ALA A 1 289 ? -4.352 21.955 -22.673 1.00 92.81 289 ALA A N 1
ATOM 2390 C CA . ALA A 1 289 ? -3.472 22.307 -23.779 1.00 92.81 289 ALA A CA 1
ATOM 2391 C C . ALA A 1 289 ? -2.662 23.558 -23.408 1.00 92.81 289 ALA A C 1
ATOM 2393 O O . ALA A 1 289 ? -3.094 24.687 -23.649 1.00 92.81 289 ALA A O 1
ATOM 2394 N N . LEU A 1 290 ? -1.499 23.346 -22.793 1.00 95.69 290 LEU A N 1
ATOM 2395 C CA . LEU A 1 290 ? -0.646 24.416 -22.289 1.00 95.69 290 LEU A CA 1
ATOM 2396 C C . LEU A 1 290 ? 0.256 25.002 -23.381 1.00 95.69 290 LEU A C 1
ATOM 2398 O O . LEU A 1 290 ? 0.738 24.294 -24.268 1.00 95.69 290 LEU A O 1
ATOM 2402 N N . LYS A 1 291 ? 0.515 26.309 -23.305 1.00 96.19 291 LYS A N 1
ATOM 2403 C CA . LYS A 1 291 ? 1.389 27.048 -24.229 1.00 96.19 291 LYS A CA 1
ATOM 2404 C C . LYS A 1 291 ? 2.539 27.712 -23.477 1.00 96.19 291 LYS A C 1
ATOM 2406 O O . LYS A 1 291 ? 2.381 28.168 -22.349 1.00 96.19 291 LYS A O 1
ATOM 2411 N N . ALA A 1 292 ? 3.700 27.813 -24.121 1.00 96.69 292 ALA A N 1
ATOM 2412 C CA . ALA A 1 292 ? 4.805 28.612 -23.596 1.00 96.69 292 ALA A CA 1
ATOM 2413 C C . ALA A 1 292 ? 4.364 30.074 -23.391 1.00 96.69 292 ALA A C 1
ATOM 2415 O O . ALA A 1 292 ? 3.698 30.654 -24.247 1.00 96.69 292 ALA A O 1
ATOM 2416 N N . GLY A 1 293 ? 4.726 30.650 -22.247 1.00 95.25 293 GLY A N 1
ATOM 2417 C CA . GLY A 1 293 ? 4.330 31.984 -21.799 1.00 95.25 293 GLY A CA 1
ATOM 2418 C C . GLY A 1 293 ? 3.031 32.033 -20.988 1.00 95.25 293 GLY A C 1
ATOM 2419 O O . GLY A 1 293 ? 2.777 33.059 -20.358 1.00 95.25 293 GLY A O 1
ATOM 2420 N N . GLN A 1 294 ? 2.244 30.953 -20.964 1.00 95.31 294 GLN A N 1
ATOM 2421 C CA . GLN A 1 294 ? 0.983 30.875 -20.225 1.00 95.31 294 GLN A CA 1
ATOM 2422 C C . GLN A 1 294 ? 1.216 30.838 -18.714 1.00 95.31 294 GLN A C 1
ATOM 2424 O O . GLN A 1 294 ? 2.176 30.228 -18.240 1.00 95.31 294 GLN A O 1
ATOM 2429 N N . TYR A 1 295 ? 0.318 31.464 -17.960 1.00 95.00 295 TYR A N 1
ATOM 2430 C CA . TYR A 1 295 ? 0.349 31.457 -16.503 1.00 95.00 295 TYR A CA 1
ATOM 2431 C C . TYR A 1 295 ? -0.569 30.367 -15.961 1.00 95.00 295 TYR A C 1
ATOM 2433 O O . TYR A 1 295 ? -1.671 30.148 -16.470 1.00 95.00 295 TYR A O 1
ATOM 2441 N N . ILE A 1 296 ? -0.067 29.646 -14.964 1.00 95.88 296 ILE A N 1
ATOM 2442 C CA . ILE A 1 296 ? -0.685 28.440 -14.418 1.00 95.88 296 ILE A CA 1
ATOM 2443 C C . ILE A 1 296 ? -0.574 28.409 -12.899 1.00 95.88 296 ILE A C 1
ATOM 2445 O O . ILE A 1 296 ? 0.334 29.009 -12.318 1.00 95.88 296 ILE A O 1
ATOM 2449 N N . ALA A 1 297 ? -1.504 27.704 -12.257 1.00 95.50 297 ALA A N 1
ATOM 2450 C CA . ALA A 1 297 ? -1.479 27.433 -10.826 1.00 95.50 297 ALA A CA 1
ATOM 2451 C C . ALA A 1 297 ? -1.164 25.956 -10.610 1.00 95.50 297 ALA A C 1
ATOM 2453 O O . ALA A 1 297 ? -1.860 25.077 -11.127 1.00 95.50 297 ALA A O 1
ATOM 2454 N N . VAL A 1 298 ? -0.100 25.698 -9.855 1.00 95.88 298 VAL A N 1
ATOM 2455 C CA . VAL A 1 298 ? 0.385 24.347 -9.576 1.00 95.88 298 VAL A CA 1
ATOM 2456 C C . VAL A 1 298 ? 0.110 24.013 -8.120 1.00 95.88 298 VAL A C 1
ATOM 2458 O O . VAL A 1 298 ? 0.538 24.749 -7.230 1.00 95.88 298 VAL A O 1
ATOM 2461 N N . ALA A 1 299 ? -0.584 22.906 -7.875 1.00 95.38 299 ALA A N 1
ATOM 2462 C CA . ALA A 1 299 ? -0.794 22.373 -6.537 1.00 95.38 299 ALA A CA 1
ATOM 2463 C C . ALA A 1 299 ? 0.500 21.736 -6.009 1.00 95.38 299 ALA A C 1
ATOM 2465 O O . ALA A 1 299 ? 1.166 20.975 -6.713 1.00 95.38 299 ALA A O 1
ATOM 2466 N N . TYR A 1 300 ? 0.841 22.026 -4.756 1.00 91.69 300 TYR A N 1
ATOM 2467 C CA . TYR A 1 300 ? 2.000 21.466 -4.075 1.00 91.69 300 TYR A CA 1
ATOM 2468 C C . TYR A 1 300 ? 1.663 21.173 -2.612 1.00 91.69 300 TYR A C 1
ATOM 2470 O O . TYR A 1 300 ? 1.544 22.093 -1.809 1.00 91.69 300 TYR A O 1
ATOM 2478 N N . ILE A 1 301 ? 1.546 19.886 -2.272 1.00 87.50 301 ILE A N 1
ATOM 2479 C CA . ILE A 1 301 ? 1.213 19.374 -0.929 1.00 87.50 301 ILE A CA 1
ATOM 2480 C C . ILE A 1 301 ? -0.109 19.957 -0.395 1.00 87.50 301 ILE A C 1
ATOM 2482 O O . ILE A 1 301 ? -1.165 19.375 -0.628 1.00 87.50 301 ILE A O 1
ATOM 2486 N N . ASP A 1 302 ? -0.052 21.084 0.309 1.00 85.62 302 ASP A N 1
ATOM 2487 C CA . ASP A 1 302 ? -1.145 21.765 1.009 1.00 85.62 302 ASP A CA 1
ATOM 2488 C C . ASP A 1 302 ? -1.334 23.221 0.548 1.00 85.62 302 ASP A C 1
ATOM 2490 O O . ASP A 1 302 ? -2.153 23.964 1.090 1.00 85.62 302 ASP A O 1
ATOM 2494 N N . THR A 1 303 ? -0.579 23.639 -0.466 1.00 91.38 303 THR A N 1
ATOM 2495 C CA . THR A 1 303 ? -0.591 24.993 -1.010 1.00 91.38 303 THR A CA 1
ATOM 2496 C C . THR A 1 303 ? -0.558 24.959 -2.537 1.00 91.38 303 THR A C 1
ATOM 2498 O O . THR A 1 303 ? -0.522 23.901 -3.167 1.00 91.38 303 THR A O 1
ATOM 2501 N N . TRP A 1 304 ? -0.593 26.128 -3.163 1.00 93.94 304 TRP A N 1
ATOM 2502 C CA . TRP A 1 304 ? -0.398 26.263 -4.596 1.00 93.94 304 TRP A CA 1
ATOM 2503 C C . TRP A 1 304 ? 0.551 27.413 -4.900 1.00 93.94 304 TRP A C 1
ATOM 2505 O O . TRP A 1 304 ? 0.641 28.391 -4.155 1.00 93.94 304 TRP A O 1
ATOM 2515 N N . TYR A 1 305 ? 1.253 27.286 -6.021 1.00 94.94 305 TYR A N 1
ATOM 2516 C CA . TYR A 1 305 ? 2.179 28.299 -6.497 1.00 94.94 305 TYR A CA 1
ATOM 2517 C C . TYR A 1 305 ? 1.815 28.715 -7.921 1.00 94.94 305 TYR A C 1
ATOM 2519 O O . TYR A 1 305 ? 1.645 27.853 -8.792 1.00 94.94 305 TYR A O 1
ATOM 2527 N N . PRO A 1 306 ? 1.703 30.025 -8.187 1.00 95.88 306 PRO A N 1
ATOM 2528 C CA . PRO A 1 306 ? 1.601 30.522 -9.541 1.00 95.88 306 PRO A CA 1
ATOM 2529 C C . PRO A 1 306 ? 2.946 30.348 -10.249 1.00 95.88 306 PRO A C 1
ATOM 2531 O O . PRO A 1 306 ? 4.021 30.498 -9.655 1.00 95.88 306 PRO A O 1
ATOM 2534 N N . GLY A 1 307 ? 2.891 30.065 -11.543 1.00 96.00 307 GLY A N 1
ATOM 2535 C CA . GLY A 1 307 ? 4.066 29.930 -12.387 1.00 96.00 307 GLY A CA 1
ATOM 2536 C C . GLY A 1 307 ? 3.777 30.290 -13.836 1.00 96.00 307 GLY A C 1
ATOM 2537 O O . GLY A 1 307 ? 2.626 30.359 -14.260 1.00 96.00 307 GLY A O 1
ATOM 2538 N N . GLN A 1 308 ? 4.840 30.528 -14.596 1.00 96.50 308 GLN A N 1
ATOM 2539 C CA . GLN A 1 308 ? 4.782 30.725 -16.038 1.00 96.50 308 GLN A CA 1
ATOM 2540 C C . GLN A 1 308 ? 5.372 29.510 -16.746 1.00 96.50 308 GLN A C 1
ATOM 2542 O O . GLN A 1 308 ? 6.486 29.074 -16.442 1.00 96.50 308 GLN A O 1
ATOM 2547 N N . VAL A 1 309 ? 4.643 28.974 -17.716 1.00 97.44 309 VAL A N 1
ATOM 2548 C CA . VAL A 1 309 ? 5.114 27.883 -18.565 1.00 97.44 309 VAL A CA 1
ATOM 2549 C C . VAL A 1 309 ? 6.261 28.395 -19.431 1.00 97.44 309 VAL A C 1
ATOM 2551 O O . VAL A 1 309 ? 6.069 29.277 -20.263 1.00 97.44 309 VAL A O 1
ATOM 2554 N N . LEU A 1 310 ? 7.457 27.834 -19.270 1.00 97.62 310 LEU A N 1
ATOM 2555 C CA . LEU A 1 310 ? 8.590 28.134 -20.148 1.00 97.62 310 LEU A CA 1
ATOM 2556 C C . LEU A 1 310 ? 8.506 27.310 -21.427 1.00 97.62 310 LEU A C 1
ATOM 2558 O O . LEU A 1 310 ? 8.584 27.850 -22.528 1.00 97.62 310 LEU A O 1
ATOM 2562 N N . PHE A 1 311 ? 8.327 25.998 -21.277 1.00 97.25 311 PHE A N 1
ATOM 2563 C CA . PHE A 1 311 ? 8.153 25.084 -22.396 1.00 97.25 311 PHE A CA 1
ATOM 2564 C C . PHE A 1 311 ? 7.422 23.807 -21.972 1.00 97.25 311 PHE A C 1
ATOM 2566 O O . PHE A 1 311 ? 7.547 23.345 -20.836 1.00 97.25 311 PHE A O 1
ATOM 2573 N N . VAL A 1 312 ? 6.681 23.214 -22.907 1.00 97.06 312 VAL A N 1
ATOM 2574 C CA . VAL A 1 312 ? 5.987 21.933 -22.724 1.00 97.06 312 VAL A CA 1
ATOM 2575 C C . VAL A 1 312 ? 6.878 20.832 -23.297 1.00 97.06 312 VAL A C 1
ATOM 2577 O O . VAL A 1 312 ? 7.214 20.871 -24.480 1.00 97.06 312 VAL A O 1
ATOM 2580 N N . LYS A 1 313 ? 7.326 19.885 -22.461 1.00 95.19 313 LYS A N 1
ATOM 2581 C CA . LYS A 1 313 ? 8.188 18.767 -22.898 1.00 95.19 313 LYS A CA 1
ATOM 2582 C C . LYS A 1 313 ? 7.394 17.731 -23.684 1.00 95.19 313 LYS A C 1
ATOM 2584 O O . LYS A 1 313 ? 7.859 17.242 -24.707 1.00 95.19 313 LYS A O 1
ATOM 2589 N N . ASN A 1 314 ? 6.236 17.370 -23.148 1.00 93.31 314 ASN A N 1
ATOM 2590 C CA . ASN A 1 314 ? 5.244 16.457 -23.704 1.00 93.31 314 ASN A CA 1
ATOM 2591 C C . ASN A 1 314 ? 3.903 16.732 -22.996 1.00 93.31 314 ASN A C 1
ATOM 2593 O O . ASN A 1 314 ? 3.851 17.570 -22.096 1.00 93.31 314 ASN A O 1
ATOM 2597 N N . ASP A 1 315 ? 2.840 16.012 -23.355 1.00 90.25 315 ASP A N 1
ATOM 2598 C CA . ASP A 1 315 ? 1.494 16.224 -22.789 1.00 90.25 315 ASP A CA 1
ATOM 2599 C C . ASP A 1 315 ? 1.409 16.015 -21.262 1.00 90.25 315 ASP A C 1
ATOM 2601 O O . ASP A 1 315 ? 0.431 16.416 -20.628 1.00 90.25 315 ASP A O 1
ATOM 2605 N N . LEU A 1 316 ? 2.436 15.397 -20.663 1.00 91.88 316 LEU A N 1
ATOM 2606 C CA . LEU A 1 316 ? 2.503 15.076 -19.241 1.00 91.88 316 LEU A CA 1
ATOM 2607 C C . LEU A 1 316 ? 3.433 15.995 -18.448 1.00 91.88 316 LEU A C 1
ATOM 2609 O O . LEU A 1 316 ? 3.217 16.138 -17.254 1.00 91.88 316 LEU A O 1
ATOM 2613 N N . LEU A 1 317 ? 4.457 16.597 -19.058 1.00 95.56 317 LEU A N 1
ATOM 2614 C CA . LEU A 1 317 ? 5.525 17.313 -18.357 1.00 95.56 317 LEU A CA 1
ATOM 2615 C C . LEU A 1 317 ? 5.706 18.729 -18.892 1.00 95.56 317 LEU A C 1
ATOM 2617 O O . LEU A 1 317 ? 5.958 18.958 -20.079 1.00 95.56 317 LEU A O 1
ATOM 2621 N N . VAL A 1 318 ? 5.696 19.682 -17.969 1.00 97.31 318 VAL A N 1
ATOM 2622 C CA . VAL A 1 318 ? 5.776 21.112 -18.257 1.00 97.31 318 VAL A CA 1
ATOM 2623 C C . VAL A 1 318 ? 6.921 21.708 -17.455 1.00 97.31 318 VAL A C 1
ATOM 2625 O O . VAL A 1 318 ? 7.039 21.457 -16.259 1.00 97.31 318 VAL A O 1
ATOM 2628 N N . GLN A 1 319 ? 7.797 22.486 -18.093 1.00 98.00 319 GLN A N 1
ATOM 2629 C CA . GLN A 1 319 ? 8.778 23.272 -17.354 1.00 98.00 319 GLN A CA 1
ATOM 2630 C C . GLN A 1 319 ? 8.165 24.620 -16.977 1.00 98.00 319 GLN A C 1
ATOM 2632 O O . GLN A 1 319 ? 7.746 25.389 -17.845 1.00 98.00 319 GLN A O 1
ATOM 2637 N N . VAL A 1 320 ? 8.141 24.899 -15.679 1.00 97.88 320 VAL A N 1
ATOM 2638 C CA . VAL A 1 320 ? 7.459 26.043 -15.080 1.00 97.88 320 VAL A CA 1
ATOM 2639 C C . VAL A 1 320 ? 8.477 26.896 -14.339 1.00 97.88 320 VAL A C 1
ATOM 2641 O O . VAL A 1 320 ? 9.295 26.376 -13.579 1.00 97.88 320 VAL A O 1
ATOM 2644 N N . LYS A 1 321 ? 8.423 28.208 -14.567 1.00 97.81 321 LYS A N 1
ATOM 2645 C CA . LYS A 1 321 ? 9.137 29.213 -13.780 1.00 97.81 321 LYS A CA 1
ATOM 2646 C C . LYS A 1 321 ? 8.201 29.740 -12.700 1.00 97.81 321 LYS A C 1
ATOM 2648 O O . LYS A 1 321 ? 7.175 30.336 -13.024 1.00 97.81 321 LYS A O 1
ATOM 2653 N N . PHE A 1 322 ? 8.539 29.516 -11.441 1.00 96.94 322 PHE A N 1
ATOM 2654 C CA . PHE A 1 322 ? 7.672 29.812 -10.308 1.00 96.94 322 PHE A CA 1
ATOM 2655 C C . PHE A 1 322 ? 7.839 31.235 -9.779 1.00 96.94 322 PHE A C 1
ATOM 2657 O O . PHE A 1 322 ? 8.931 31.813 -9.784 1.00 96.94 322 PHE A O 1
ATOM 2664 N N . PHE A 1 323 ? 6.732 31.786 -9.289 1.00 95.50 323 PHE A N 1
ATOM 2665 C CA . PHE A 1 323 ? 6.740 32.981 -8.460 1.00 95.50 323 PHE A CA 1
ATOM 2666 C C . PHE A 1 323 ? 6.969 32.605 -6.997 1.00 95.50 323 PHE A C 1
ATOM 2668 O O . PHE A 1 323 ? 6.495 31.569 -6.532 1.00 95.50 323 PHE A O 1
ATOM 2675 N N . CYS A 1 324 ? 7.628 33.481 -6.240 1.00 94.56 324 CYS A N 1
ATOM 2676 C CA . CYS A 1 324 ? 7.748 33.329 -4.797 1.00 94.56 324 CYS A CA 1
ATOM 2677 C C . CYS A 1 324 ? 6.775 34.266 -4.061 1.00 94.56 324 CYS A C 1
ATOM 2679 O O . CYS A 1 324 ? 6.574 35.410 -4.491 1.00 94.56 324 CYS A O 1
ATOM 2681 N N . PRO A 1 325 ? 6.170 33.814 -2.948 1.00 93.88 325 PRO A N 1
ATOM 2682 C CA . PRO A 1 325 ? 5.353 34.680 -2.112 1.00 93.88 325 PRO A CA 1
ATOM 2683 C C . PRO A 1 325 ? 6.202 35.821 -1.537 1.00 93.88 325 PRO A C 1
ATOM 2685 O O . PRO A 1 325 ? 7.369 35.651 -1.164 1.00 93.88 325 PRO A O 1
ATOM 2688 N N . SER A 1 326 ? 5.621 37.014 -1.476 1.00 92.88 326 SER A N 1
ATOM 2689 C CA . SER A 1 326 ? 6.256 38.175 -0.871 1.00 92.88 326 SER A CA 1
ATOM 2690 C C . SER A 1 326 ? 6.311 38.018 0.646 1.00 92.88 326 SER A C 1
ATOM 2692 O O . SER A 1 326 ? 5.320 37.691 1.287 1.00 92.88 326 SER A O 1
ATOM 2694 N N . GLN A 1 327 ? 7.469 38.308 1.241 1.00 92.38 327 GLN A N 1
ATOM 2695 C CA . GLN A 1 327 ? 7.637 38.293 2.698 1.00 92.38 327 GLN A CA 1
ATOM 2696 C C . GLN A 1 327 ? 6.943 39.476 3.389 1.00 92.38 327 GLN A C 1
ATOM 2698 O O . GLN A 1 327 ? 6.666 39.406 4.580 1.00 92.38 327 GLN A O 1
ATOM 2703 N N . SER A 1 328 ? 6.697 40.574 2.666 1.00 90.62 328 SER A N 1
ATOM 2704 C CA . SER A 1 328 ? 6.184 41.819 3.250 1.00 90.62 328 SER A CA 1
ATOM 2705 C C . SER A 1 328 ? 4.663 41.950 3.206 1.00 90.62 328 SER A C 1
ATOM 2707 O O . SER A 1 328 ? 4.116 42.766 3.938 1.00 90.62 328 SER A O 1
ATOM 2709 N N . MET A 1 329 ? 3.980 41.202 2.337 1.00 88.81 329 MET A N 1
ATOM 2710 C CA . MET A 1 329 ? 2.536 41.320 2.121 1.00 88.81 329 MET A CA 1
ATOM 2711 C C . MET A 1 329 ? 1.945 39.951 1.793 1.00 88.81 329 MET A C 1
ATOM 2713 O O . MET A 1 329 ? 2.392 39.285 0.857 1.00 88.81 329 MET A O 1
ATOM 2717 N N . SER A 1 330 ? 0.927 39.545 2.552 1.00 81.50 330 SER A N 1
ATOM 2718 C CA . SER A 1 330 ? 0.139 38.353 2.250 1.00 81.50 330 SER A CA 1
ATOM 2719 C C . SER A 1 330 ? -0.651 38.572 0.953 1.00 81.50 330 SER A C 1
ATOM 2721 O O . SER A 1 330 ? -1.195 39.649 0.729 1.00 81.50 330 SER A O 1
ATOM 2723 N N . ASN A 1 331 ? -0.707 37.549 0.095 1.00 85.88 331 ASN A N 1
ATOM 2724 C CA . ASN A 1 331 ? -1.333 37.546 -1.244 1.00 85.88 331 ASN A CA 1
ATOM 2725 C C . ASN A 1 331 ? -0.538 38.200 -2.386 1.00 85.88 331 ASN A C 1
ATOM 2727 O O . ASN A 1 331 ? -1.030 38.220 -3.514 1.00 85.88 331 ASN A O 1
ATOM 2731 N N . LEU A 1 332 ? 0.684 38.677 -2.134 1.00 90.75 332 LEU A N 1
ATOM 2732 C CA . LEU A 1 332 ? 1.571 39.134 -3.201 1.00 90.75 332 LEU A CA 1
ATOM 2733 C C . LEU A 1 332 ? 2.603 38.099 -3.584 1.00 90.75 332 LEU A C 1
ATOM 2735 O O . LEU A 1 332 ? 3.195 37.432 -2.738 1.00 90.75 332 LEU A O 1
ATOM 2739 N N . PHE A 1 333 ? 2.874 38.049 -4.879 1.00 93.62 333 PHE A N 1
ATOM 2740 C CA . PHE A 1 333 ? 3.882 37.195 -5.473 1.00 93.62 333 PHE A CA 1
ATOM 2741 C C . PHE A 1 333 ? 4.850 38.034 -6.297 1.00 93.62 333 PHE A C 1
ATOM 2743 O O . PHE A 1 333 ? 4.485 39.049 -6.890 1.00 93.62 333 PHE A O 1
ATOM 2750 N N . LYS A 1 334 ? 6.111 37.614 -6.330 1.00 94.44 334 LYS A N 1
ATOM 2751 C CA . LYS A 1 334 ? 7.167 38.275 -7.098 1.00 94.44 334 LYS A CA 1
ATOM 2752 C C . LYS A 1 334 ? 8.057 37.245 -7.768 1.00 94.44 334 LYS A C 1
ATOM 2754 O O . LYS A 1 334 ? 8.113 36.088 -7.353 1.00 94.44 334 LYS A O 1
ATOM 2759 N N . TRP A 1 335 ? 8.788 37.673 -8.787 1.00 94.44 335 TRP A N 1
ATOM 2760 C CA . TRP A 1 335 ? 9.851 36.838 -9.327 1.00 94.44 335 TRP A CA 1
ATOM 2761 C C . TRP A 1 335 ? 10.976 36.694 -8.290 1.00 94.44 335 TRP A C 1
ATOM 2763 O O . TRP A 1 335 ? 11.411 37.704 -7.719 1.00 94.44 335 TRP A O 1
ATOM 2773 N N . PRO A 1 336 ? 11.453 35.468 -8.016 1.00 93.38 336 PRO A N 1
ATOM 2774 C CA . PRO A 1 336 ? 12.610 35.278 -7.157 1.00 93.38 336 PRO A CA 1
ATOM 2775 C C . PRO A 1 336 ? 13.859 35.893 -7.807 1.00 93.38 336 PRO A C 1
ATOM 2777 O O . PRO A 1 336 ? 13.953 36.010 -9.026 1.00 93.38 336 PRO A O 1
ATOM 2780 N N . GLN A 1 337 ? 14.843 36.295 -6.992 1.00 91.75 337 GLN A N 1
ATOM 2781 C CA . GLN A 1 337 ? 16.103 36.867 -7.501 1.00 91.75 337 GLN A CA 1
ATOM 2782 C C . GLN A 1 337 ? 16.905 35.871 -8.348 1.00 91.75 337 GLN A C 1
ATOM 2784 O O . GLN A 1 337 ? 17.631 36.266 -9.257 1.00 91.75 337 GLN A O 1
ATOM 2789 N N . LYS A 1 338 ? 16.783 34.583 -8.022 1.00 95.69 338 LYS A N 1
ATOM 2790 C CA . LYS A 1 338 ? 17.301 33.470 -8.806 1.00 95.69 338 LYS A CA 1
ATOM 2791 C C . LYS A 1 338 ? 16.107 32.729 -9.378 1.00 95.69 338 LYS A C 1
ATOM 2793 O O . LYS A 1 338 ? 15.204 32.394 -8.621 1.00 95.69 338 LYS A O 1
ATOM 2798 N N . ASP A 1 339 ? 16.137 32.470 -10.678 1.00 96.31 339 ASP A N 1
ATOM 2799 C CA . ASP A 1 339 ? 15.081 31.734 -11.362 1.00 96.31 339 ASP A CA 1
ATOM 2800 C C . ASP A 1 339 ? 14.810 30.390 -10.672 1.00 96.31 339 ASP A C 1
ATOM 2802 O O . ASP A 1 339 ? 15.700 29.542 -10.568 1.00 96.31 339 ASP A O 1
ATOM 2806 N N . ASP A 1 340 ? 13.576 30.224 -10.196 1.00 96.88 340 ASP A N 1
ATOM 2807 C CA . ASP A 1 340 ? 13.064 28.970 -9.655 1.00 96.88 340 ASP A CA 1
ATOM 2808 C C . ASP A 1 340 ? 12.318 28.240 -10.771 1.00 96.88 340 ASP A C 1
ATOM 2810 O O . ASP A 1 340 ? 11.197 28.599 -11.138 1.00 96.88 340 ASP A O 1
ATOM 2814 N N . ILE A 1 341 ? 13.007 27.292 -11.403 1.00 97.81 341 ILE A N 1
ATOM 2815 C CA . ILE A 1 341 ? 12.514 26.561 -12.566 1.00 97.81 341 ILE A CA 1
ATOM 2816 C C . ILE A 1 341 ? 12.435 25.089 -12.201 1.00 97.81 341 ILE A C 1
ATOM 2818 O O . ILE A 1 341 ? 13.455 24.467 -11.902 1.00 97.81 341 ILE A O 1
ATOM 2822 N N . SER A 1 342 ? 11.240 24.520 -12.310 1.00 97.44 342 SER A N 1
ATOM 2823 C CA . SER A 1 342 ? 10.999 23.107 -12.032 1.00 97.44 342 SER A CA 1
ATOM 2824 C C . SER A 1 342 ? 10.171 22.457 -13.138 1.00 97.44 342 SER A C 1
ATOM 2826 O O . SER A 1 342 ? 9.478 23.123 -13.906 1.00 97.44 342 SER A O 1
ATOM 2828 N N . VAL A 1 343 ? 10.300 21.137 -13.267 1.00 97.44 343 VAL A N 1
ATOM 2829 C CA . VAL A 1 343 ? 9.488 20.335 -14.188 1.00 97.44 343 VAL A CA 1
ATOM 2830 C C . VAL A 1 343 ? 8.335 19.755 -13.387 1.00 97.44 343 VAL A C 1
ATOM 2832 O O . VAL A 1 343 ? 8.564 19.109 -12.370 1.00 97.44 343 VAL A O 1
ATOM 2835 N N . VAL A 1 344 ? 7.118 20.007 -13.846 1.00 96.94 344 VAL A N 1
ATOM 2836 C CA . VAL A 1 344 ? 5.872 19.682 -13.158 1.00 96.94 344 VAL A CA 1
ATOM 2837 C C . VAL A 1 344 ? 5.054 18.763 -14.053 1.00 96.94 344 VAL A C 1
ATOM 2839 O O . VAL A 1 344 ? 5.016 18.955 -15.272 1.00 96.94 344 VAL A O 1
ATOM 2842 N N . GLU A 1 345 ? 4.401 17.769 -13.460 1.00 95.69 345 GLU A N 1
ATOM 2843 C CA . GLU A 1 345 ? 3.436 16.949 -14.184 1.00 95.69 345 GLU A CA 1
ATOM 2844 C C . GLU A 1 345 ? 2.120 17.709 -14.390 1.00 95.69 345 GLU A C 1
ATOM 2846 O O . GLU A 1 345 ? 1.635 18.386 -13.484 1.00 95.69 345 GLU A O 1
ATOM 2851 N N . ASN A 1 346 ? 1.510 17.568 -15.567 1.00 93.56 346 ASN A N 1
ATOM 2852 C CA . ASN A 1 346 ? 0.267 18.252 -15.941 1.00 93.56 346 ASN A CA 1
ATOM 2853 C C . ASN A 1 346 ? -0.874 17.971 -14.942 1.00 93.56 346 ASN A C 1
ATOM 2855 O O . ASN A 1 346 ? -1.727 18.819 -14.712 1.00 93.56 346 ASN A O 1
ATOM 2859 N N . ILE A 1 347 ? -0.840 16.816 -14.267 1.00 93.88 347 ILE A N 1
ATOM 2860 C CA . ILE A 1 347 ? -1.825 16.433 -13.246 1.00 93.88 347 ILE A CA 1
ATOM 2861 C C . ILE A 1 347 ? -1.848 17.365 -12.022 1.00 93.88 347 ILE A C 1
ATOM 2863 O O . ILE A 1 347 ? -2.859 17.423 -11.329 1.00 93.88 347 ILE A O 1
ATOM 2867 N N . PHE A 1 348 ? -0.762 18.100 -11.756 1.00 95.00 348 PHE A N 1
ATOM 2868 C CA . PHE A 1 348 ? -0.683 19.056 -10.645 1.00 95.00 348 PHE A CA 1
ATOM 2869 C C . PHE A 1 348 ? -1.137 20.466 -11.039 1.00 95.00 348 PHE A C 1
ATOM 2871 O O . PHE A 1 348 ? -1.183 21.357 -10.189 1.00 95.00 348 PHE A O 1
ATOM 2878 N N . ILE A 1 349 ? -1.471 20.691 -12.312 1.00 95.00 349 ILE A N 1
ATOM 2879 C CA . ILE A 1 349 ? -1.934 21.979 -12.824 1.00 95.00 349 ILE A CA 1
ATOM 2880 C C . ILE A 1 349 ? -3.461 21.983 -12.785 1.00 95.00 349 ILE A C 1
ATOM 2882 O O . ILE A 1 349 ? -4.115 21.299 -13.566 1.00 95.00 349 ILE A O 1
ATOM 2886 N N . PHE A 1 350 ? -4.038 22.754 -11.865 1.00 93.25 350 PHE A N 1
ATOM 2887 C CA . PHE A 1 350 ? -5.494 22.790 -11.664 1.00 93.25 350 PHE A CA 1
ATOM 2888 C C . PHE A 1 350 ? -6.156 24.047 -12.242 1.00 93.25 350 PHE A C 1
ATOM 2890 O O . PHE A 1 350 ? -7.377 24.091 -12.369 1.00 93.25 350 PHE A O 1
ATOM 2897 N N . CYS A 1 351 ? -5.367 25.059 -12.614 1.00 92.88 351 CYS A N 1
ATOM 2898 C CA . CYS A 1 351 ? -5.846 26.248 -13.311 1.00 92.88 351 CYS A CA 1
ATOM 2899 C C . CYS A 1 351 ? -4.805 26.740 -14.326 1.00 92.88 351 CYS A C 1
ATOM 2901 O O . CYS A 1 351 ? -3.601 26.736 -14.052 1.00 92.88 351 CYS A O 1
ATOM 2903 N N . SER A 1 352 ? -5.280 27.185 -15.487 1.00 93.94 352 SER A N 1
ATOM 2904 C CA . SER A 1 352 ? -4.494 27.811 -16.549 1.00 93.94 352 SER A CA 1
ATOM 2905 C C . SER A 1 352 ? -5.197 29.075 -17.042 1.00 93.94 352 SER A C 1
ATOM 2907 O O . SER A 1 352 ? -6.409 29.197 -16.888 1.00 93.94 352 SER A O 1
ATOM 2909 N N . ASP A 1 353 ? -4.450 29.989 -17.664 1.00 87.38 353 ASP A N 1
ATOM 2910 C CA . ASP A 1 353 ? -4.974 31.249 -18.223 1.00 87.38 353 ASP A CA 1
ATOM 2911 C C . ASP A 1 353 ? -5.575 32.217 -17.192 1.00 87.38 353 ASP A C 1
ATOM 2913 O O . ASP A 1 353 ? -6.464 32.996 -17.532 1.00 87.38 353 ASP A O 1
ATOM 2917 N N . PHE A 1 354 ? -5.103 32.224 -15.939 1.00 84.75 354 PHE A N 1
ATOM 2918 C CA . PHE A 1 354 ? -5.541 33.288 -15.035 1.00 84.75 354 PHE A CA 1
ATOM 2919 C C . PHE A 1 354 ? -4.933 34.634 -15.451 1.00 84.75 354 PHE A C 1
ATOM 2921 O O . PHE A 1 354 ? -3.741 34.754 -15.755 1.00 84.75 354 PHE A O 1
ATOM 2928 N N . GLU A 1 355 ? -5.773 35.664 -15.452 1.00 81.31 355 GLU A N 1
ATOM 2929 C CA . GLU A 1 355 ? -5.350 37.048 -15.626 1.00 81.31 355 GLU A CA 1
ATOM 2930 C C . GLU A 1 355 ? -4.708 37.548 -14.329 1.00 81.31 355 GLU A C 1
ATOM 2932 O O . GLU A 1 355 ? -5.180 37.263 -13.225 1.00 81.31 355 GLU A O 1
ATOM 2937 N N . PHE A 1 356 ? -3.629 38.313 -14.447 1.00 81.06 356 PHE A N 1
ATOM 2938 C CA . PHE A 1 356 ? -2.984 38.953 -13.309 1.00 81.06 356 PHE A CA 1
ATOM 2939 C C . PHE A 1 356 ? -2.899 40.453 -13.540 1.00 81.06 356 PHE A C 1
ATOM 2941 O O . PHE A 1 356 ? -2.691 40.925 -14.658 1.00 81.06 356 PHE A O 1
ATOM 2948 N N . ASN A 1 357 ? -3.018 41.202 -12.450 1.00 82.62 357 ASN A N 1
ATOM 2949 C CA . ASN A 1 357 ? -2.832 42.642 -12.460 1.00 82.62 357 ASN A CA 1
ATOM 2950 C C . ASN A 1 357 ? -1.482 42.951 -11.810 1.00 82.62 357 ASN A C 1
ATOM 2952 O O . ASN A 1 357 ? -1.219 42.537 -10.677 1.00 82.62 357 ASN A O 1
ATOM 2956 N N . ALA A 1 358 ? -0.615 43.659 -12.538 1.00 81.56 358 ALA A N 1
ATOM 2957 C CA . ALA A 1 358 ? 0.552 44.287 -11.929 1.00 81.56 358 ALA A CA 1
ATOM 2958 C C . ALA A 1 358 ? 0.041 45.350 -10.952 1.00 81.56 358 ALA A C 1
ATOM 2960 O O . ALA A 1 358 ? -0.649 46.282 -11.367 1.00 81.56 358 ALA A O 1
ATOM 2961 N N . GLU A 1 359 ? 0.334 45.192 -9.663 1.00 79.62 359 GLU A N 1
ATOM 2962 C CA . GLU A 1 359 ? -0.123 46.150 -8.649 1.00 79.62 359 GLU A CA 1
ATOM 2963 C C . GLU A 1 359 ? 0.836 47.342 -8.537 1.00 79.62 359 GLU A C 1
ATOM 2965 O O . GLU A 1 359 ? 0.418 48.460 -8.236 1.00 79.62 359 GLU A O 1
ATOM 2970 N N . ASP A 1 360 ? 2.122 47.130 -8.837 1.00 79.12 360 ASP A N 1
ATOM 2971 C CA . ASP A 1 360 ? 3.135 48.177 -8.835 1.00 79.12 360 ASP A CA 1
ATOM 2972 C C . ASP A 1 360 ? 3.499 48.638 -10.254 1.00 79.12 360 ASP A C 1
ATOM 2974 O O . ASP A 1 360 ? 3.586 47.863 -11.206 1.00 79.12 360 ASP A O 1
ATOM 2978 N N . SER A 1 361 ? 3.796 49.931 -10.396 1.00 65.12 361 SER A N 1
ATOM 2979 C CA . SER A 1 361 ? 4.300 50.520 -11.647 1.00 65.12 361 SER A CA 1
ATOM 2980 C C . SER A 1 361 ? 5.653 49.941 -12.087 1.00 65.12 361 SER A C 1
ATOM 2982 O O . SER A 1 361 ? 6.088 50.168 -13.215 1.00 65.12 361 SER A O 1
ATOM 2984 N N . GLY A 1 362 ? 6.316 49.184 -11.205 1.00 76.56 362 GLY A N 1
ATOM 2985 C CA . GLY A 1 362 ? 7.541 48.446 -11.487 1.00 76.56 362 GLY A CA 1
ATOM 2986 C C . GLY A 1 362 ? 7.331 47.073 -12.133 1.00 76.56 362 GLY A C 1
ATOM 2987 O O . GLY A 1 362 ? 8.320 46.498 -12.593 1.00 76.56 362 GLY A O 1
ATOM 2988 N N . GLY A 1 363 ? 6.101 46.538 -12.167 1.00 77.00 363 GLY A N 1
ATOM 2989 C CA . GLY A 1 363 ? 5.792 45.205 -12.704 1.00 77.00 363 GLY A CA 1
ATOM 2990 C C . GLY A 1 363 ? 6.503 44.063 -11.968 1.00 77.00 363 GLY A C 1
ATOM 2991 O O . GLY A 1 363 ? 6.799 43.022 -12.562 1.00 77.00 363 GLY A O 1
ATOM 2992 N N . ARG A 1 364 ? 6.865 44.273 -10.696 1.00 80.88 364 ARG A N 1
ATOM 2993 C CA . ARG A 1 364 ? 7.638 43.313 -9.890 1.00 80.88 364 ARG A CA 1
ATOM 2994 C C . ARG A 1 364 ? 6.769 42.550 -8.906 1.00 80.88 364 ARG A C 1
ATOM 2996 O O . ARG A 1 364 ? 7.175 41.457 -8.501 1.00 80.88 364 ARG A O 1
ATOM 3003 N N . THR A 1 365 ? 5.615 43.097 -8.537 1.00 85.50 365 THR A N 1
ATOM 3004 C CA . THR A 1 365 ? 4.659 42.453 -7.636 1.00 85.50 365 THR A CA 1
ATOM 3005 C C . THR A 1 365 ? 3.324 42.224 -8.321 1.00 85.50 365 THR A C 1
ATOM 3007 O O . THR A 1 365 ? 2.776 43.105 -8.983 1.00 85.50 365 THR A O 1
ATOM 3010 N N . TRP A 1 366 ? 2.802 41.022 -8.121 1.00 86.25 366 TRP A N 1
ATOM 3011 C CA . TRP A 1 366 ? 1.613 40.522 -8.785 1.00 86.25 366 TRP A CA 1
ATOM 3012 C C . TRP A 1 366 ? 0.601 40.078 -7.737 1.00 86.25 366 TRP A C 1
ATOM 3014 O O . TRP A 1 366 ? 0.948 39.338 -6.808 1.00 86.25 366 TRP A O 1
ATOM 3024 N N . VAL A 1 367 ? -0.642 40.530 -7.906 1.00 87.31 367 VAL A N 1
ATOM 3025 C CA . VAL A 1 367 ? -1.797 40.038 -7.152 1.00 87.31 367 VAL A CA 1
ATOM 3026 C C . VAL A 1 367 ? -2.499 39.007 -8.018 1.00 87.31 367 VAL A C 1
ATOM 3028 O O . VAL A 1 367 ? -2.904 39.302 -9.146 1.00 87.31 367 VAL A O 1
ATOM 3031 N N . PHE A 1 368 ? -2.682 37.810 -7.472 1.00 79.75 368 PHE A N 1
ATOM 3032 C CA . PHE A 1 368 ? -3.588 36.831 -8.054 1.00 79.75 368 PHE A CA 1
ATOM 3033 C C . PHE A 1 368 ? -4.914 36.942 -7.315 1.00 79.75 368 PHE A C 1
ATOM 3035 O O . PHE A 1 368 ? -4.995 36.666 -6.115 1.00 79.75 368 PHE A O 1
ATOM 3042 N N . ASN A 1 369 ? -5.947 37.403 -8.022 1.00 75.88 369 ASN A N 1
ATOM 3043 C CA . ASN A 1 369 ? -7.306 37.335 -7.503 1.00 75.88 369 ASN A CA 1
ATOM 3044 C C . ASN A 1 369 ? -7.608 35.865 -7.194 1.00 75.88 369 ASN A C 1
ATOM 3046 O O . ASN A 1 369 ? -7.238 34.998 -7.984 1.00 75.88 369 ASN A O 1
ATOM 3050 N N . LYS A 1 370 ? -8.194 35.594 -6.019 1.00 60.31 370 LYS A N 1
ATOM 3051 C CA . LYS A 1 370 ? -8.456 34.226 -5.550 1.00 60.31 370 LYS A CA 1
ATOM 3052 C C . LYS A 1 370 ? -9.085 33.391 -6.672 1.00 60.31 370 LYS A C 1
ATOM 3054 O O . LYS A 1 370 ? -10.111 33.798 -7.214 1.00 60.31 370 LYS A O 1
ATOM 3059 N N . LEU A 1 371 ? -8.418 32.277 -6.982 1.00 58.31 371 LEU A N 1
ATOM 3060 C CA . LEU A 1 371 ? -8.899 31.206 -7.854 1.00 58.31 371 LEU A CA 1
ATOM 3061 C C . LEU A 1 371 ? -10.207 30.607 -7.338 1.00 58.31 371 LEU A C 1
ATOM 3063 O O . LEU A 1 371 ? -10.359 30.532 -6.092 1.00 58.31 371 LEU A O 1
#

Sequence (371 aa):
MDKKKEREREREREREREREREREREREREREREKEKKERERERERERERVIYHSLASKMYTTTWSKQNKKEYLRLKRQINNLCEKAASGTVIDIAKLACLKLELSHFEIEKCKEAVLGAKAIWAVESGKNIARPHNLLSVIADNLFLVLRNRSSENDFLHLQDITGKLTYTNIDEIFDGLFVVEDEELKILTSEALQIILLNFQLILERELSDCLPGGILNENNDGIDINSREQSKSVATTNIISERDFANLYRLQREKPYANLIALEEETDFVVSKPSDTYTPKSIALKAGQYIAVAYIDTWYPGQVLFVKNDLLVQVKFFCPSQSMSNLFKWPQKDDISVVENIFIFCSDFEFNAEDSGGRTWVFNKL

Organism: Mytilus edulis (NCBI:txid6550)

Foldseek 3Di:
DVVVVVVVVVVVVVVVVVVVVVVVVVVVVVVVVVVVVVVVVVVVVLVVVLVVVVVVLVVCLVPVCPPVLVVVLVVLVVVLVVQVVCVVVVHDDDPVVNVVSVVVNVVSVVVNLVSVLVSVLVSCCSVVVDDCDDDPDPVVVLVSLLLVLCVVPDDPVVVVVVVVVVVPPDPPDPPSVVCVQPVDPDPVSVVSSVVSVVVVVVVVVVVVVLVCQQCPVPHVVPPPPPPDDVVVVVVVVPPPPPPCLVVVLVVQLVVCCVVCVPDDSVVSNVVSCVVVVPPPVVCPPPQDPDDAQKWFWFDDDPDIWIWGFHDDPDSFKTKTFTWDADPPDPQKTFRDPDTDIDIHTSVRTPDIRQDWDQPDPVSGIIGGDDD

Radius of gyration: 34.36 Å; chains: 1; bounding box: 73×82×111 Å